Protein AF-A0ABD5SH89-F1 (afdb_monomer_lite)

pLDDT: mean 84.93, std 14.1, range [29.72, 98.44]

Secondary structure (DSSP, 8-state):
-PPPPSS--HHHHTB--HHHHHHHHHHHHHHS-EEEEEEEEEE-S-SSS-PPEEEEEEEEEEEETTTTEEEEEEEEESSS---TTTGGGSSEEEEEEEETTEEEEEEE---TTPPPEEEEEE--HHHHHHHHHHHHHHHHHHHTTEEEPPPEEETTTTEEEEEEEEE--TTEEEEEEEEEEE-TTS-EEEEEEEEEETTS-EEEEEEEEEESS-------TTHHHHHHHHHHHSS-------------SPPEE-TT-SSEEEEEEESTTS-EEESSEEEEETTPEEEEEE-S-SS-B--EETTSS-BPPPBSSEEEEEE--S-EEEEEE-GGGTTTT-EEEEEEE--

Structure (mmCIF, N/CA/C/O backbone):
data_AF-A0ABD5SH89-F1
#
_entry.id   AF-A0ABD5SH89-F1
#
loop_
_atom_site.group_PDB
_atom_site.id
_atom_site.type_symbol
_atom_site.label_atom_id
_atom_site.label_alt_id
_atom_site.label_comp_id
_atom_site.label_asym_id
_atom_site.label_entity_id
_atom_site.label_seq_id
_atom_site.pdbx_PDB_ins_code
_atom_site.Cartn_x
_atom_site.Cartn_y
_atom_site.Cartn_z
_atom_site.occupancy
_atom_site.B_iso_or_equiv
_atom_site.auth_seq_id
_atom_site.auth_comp_id
_atom_site.auth_asym_id
_atom_site.auth_atom_id
_atom_site.pdbx_PDB_model_num
ATOM 1 N N . ALA A 1 1 ? 18.188 -22.617 -19.003 1.00 78.50 1 ALA A N 1
ATOM 2 C CA . ALA A 1 1 ? 17.538 -21.567 -19.781 1.00 78.50 1 ALA A CA 1
ATOM 3 C C . ALA A 1 1 ? 16.300 -22.171 -20.404 1.00 78.50 1 ALA A C 1
ATOM 5 O O . ALA A 1 1 ? 16.442 -23.041 -21.266 1.00 78.50 1 ALA A O 1
ATOM 6 N N . ASP A 1 2 ? 15.138 -21.797 -19.891 1.00 84.94 2 ASP A N 1
ATOM 7 C CA . ASP A 1 2 ? 13.861 -22.103 -20.513 1.00 84.94 2 ASP A CA 1
ATOM 8 C C . ASP A 1 2 ? 13.711 -21.289 -21.803 1.00 84.94 2 ASP A C 1
ATOM 10 O O . ASP A 1 2 ? 14.219 -20.163 -21.887 1.00 84.94 2 ASP A O 1
ATOM 14 N N . PRO A 1 3 ? 13.126 -21.881 -22.858 1.00 86.88 3 PRO A N 1
ATOM 15 C CA . PRO A 1 3 ? 12.837 -21.131 -24.067 1.00 86.88 3 PRO A CA 1
ATOM 16 C C . PRO A 1 3 ? 11.848 -20.011 -23.745 1.00 86.88 3 PRO A C 1
ATOM 18 O O . PRO A 1 3 ? 11.036 -20.145 -22.832 1.00 86.88 3 PRO A O 1
ATOM 21 N N . GLU A 1 4 ? 11.928 -18.931 -24.512 1.00 90.62 4 GLU A N 1
ATOM 22 C CA . GLU A 1 4 ? 10.894 -17.900 -24.495 1.00 90.62 4 GLU A CA 1
ATOM 23 C C . GLU A 1 4 ? 9.527 -18.547 -24.784 1.00 90.62 4 GLU A C 1
ATOM 25 O O . GLU A 1 4 ? 9.466 -19.438 -25.646 1.00 90.62 4 GLU A O 1
ATOM 30 N N . PRO A 1 5 ? 8.464 -18.164 -24.055 1.00 92.12 5 PRO A N 1
ATOM 31 C CA . PRO A 1 5 ? 7.103 -18.596 -24.339 1.00 92.12 5 PRO A CA 1
ATOM 32 C C . PRO A 1 5 ? 6.743 -18.438 -25.822 1.00 92.12 5 PRO A C 1
ATOM 34 O O . PRO A 1 5 ? 7.019 -17.410 -26.434 1.00 92.12 5 PRO A O 1
ATOM 37 N N . ASP A 1 6 ? 6.110 -19.460 -26.410 1.00 90.56 6 ASP A N 1
ATOM 38 C CA . ASP A 1 6 ? 5.660 -19.400 -27.812 1.00 90.56 6 ASP A CA 1
ATOM 39 C C . ASP A 1 6 ? 4.588 -18.307 -28.022 1.00 90.56 6 ASP A C 1
ATOM 41 O O . ASP A 1 6 ? 4.491 -17.741 -29.112 1.00 90.56 6 ASP A O 1
ATOM 45 N N . ASP A 1 7 ? 3.809 -18.024 -26.973 1.00 92.00 7 ASP A N 1
ATOM 46 C CA . ASP A 1 7 ? 2.796 -16.974 -26.896 1.00 92.00 7 ASP A CA 1
ATOM 47 C C . ASP A 1 7 ? 3.127 -16.078 -25.677 1.00 92.00 7 ASP A C 1
ATOM 49 O O . ASP A 1 7 ? 2.787 -16.452 -24.551 1.00 92.00 7 ASP A O 1
ATOM 53 N N . PRO A 1 8 ? 3.848 -14.952 -25.857 1.00 93.00 8 PRO A N 1
ATOM 54 C CA . PRO A 1 8 ? 4.139 -14.011 -24.772 1.00 93.00 8 PRO A CA 1
ATOM 55 C C . PRO A 1 8 ? 2.853 -13.378 -24.205 1.00 93.00 8 PRO A C 1
ATOM 57 O O . PRO A 1 8 ? 1.881 -13.219 -24.952 1.00 93.00 8 PRO A O 1
ATOM 60 N N . PRO A 1 9 ? 2.829 -12.993 -22.912 1.00 94.00 9 PRO A N 1
ATOM 61 C CA . PRO A 1 9 ? 1.671 -12.330 -22.320 1.00 94.00 9 PRO A CA 1
ATOM 62 C C . PRO A 1 9 ? 1.454 -10.942 -22.938 1.00 94.00 9 PRO A C 1
ATOM 64 O O . PRO A 1 9 ? 2.387 -10.325 -23.458 1.00 94.00 9 PRO A O 1
ATOM 67 N N . GLU A 1 10 ? 0.215 -10.441 -22.875 1.00 92.62 10 GLU A N 1
ATOM 68 C CA . GLU A 1 10 ? -0.186 -9.150 -23.469 1.00 92.62 10 GLU A CA 1
ATOM 69 C C . GLU A 1 10 ? 0.712 -7.991 -23.007 1.00 92.62 10 GLU A C 1
ATOM 71 O O . GLU A 1 10 ? 1.022 -7.103 -23.793 1.00 92.62 10 GLU A O 1
ATOM 76 N N . THR A 1 11 ? 1.222 -8.084 -21.778 1.00 92.00 11 THR A N 1
ATOM 77 C CA . THR A 1 11 ? 2.131 -7.126 -21.136 1.00 92.00 11 THR A CA 1
ATOM 78 C C . THR A 1 11 ? 3.459 -6.916 -21.871 1.00 92.00 11 THR A C 1
ATOM 80 O O . THR A 1 11 ? 4.102 -5.887 -21.671 1.00 92.00 11 THR A O 1
ATOM 83 N N . VAL A 1 12 ? 3.889 -7.870 -22.710 1.00 94.50 12 VAL A N 1
ATOM 84 C CA . VAL A 1 12 ? 5.138 -7.783 -23.495 1.00 94.50 12 VAL A CA 1
ATOM 85 C C . VAL A 1 12 ? 4.989 -8.164 -24.973 1.00 94.50 12 VAL A C 1
ATOM 87 O O . VAL A 1 12 ? 5.929 -7.973 -25.749 1.00 94.50 12 VAL A O 1
ATOM 90 N N . ALA A 1 13 ? 3.840 -8.708 -25.388 1.00 91.31 13 ALA A N 1
ATOM 91 C CA . ALA A 1 13 ? 3.647 -9.292 -26.719 1.00 91.31 13 ALA A CA 1
ATOM 92 C C . ALA A 1 13 ? 3.830 -8.292 -27.876 1.00 91.31 13 ALA A C 1
ATOM 94 O O . ALA A 1 13 ? 4.344 -8.666 -28.932 1.00 91.31 13 ALA A O 1
ATOM 95 N N . ASP A 1 14 ? 3.439 -7.032 -27.677 1.00 90.31 14 ASP A N 1
ATOM 96 C CA . ASP A 1 14 ? 3.526 -5.952 -28.671 1.00 90.31 14 ASP A CA 1
ATOM 97 C C . ASP A 1 14 ? 4.422 -4.789 -28.183 1.00 90.31 14 ASP A C 1
ATOM 99 O O . ASP A 1 14 ? 4.252 -3.634 -28.582 1.00 90.31 14 ASP A O 1
ATOM 103 N N . GLY A 1 15 ? 5.408 -5.106 -27.337 1.00 90.25 15 GLY A N 1
ATOM 104 C CA . GLY A 1 15 ? 6.174 -4.139 -26.547 1.00 90.25 15 GLY A CA 1
ATOM 105 C C . GLY A 1 15 ? 5.711 -4.129 -25.091 1.00 90.25 15 GLY A C 1
ATOM 106 O O . GLY A 1 15 ? 4.734 -4.789 -24.754 1.00 90.25 15 GLY A O 1
ATOM 107 N N . PHE A 1 16 ? 6.439 -3.423 -24.224 1.00 92.06 16 PHE A N 1
ATOM 108 C CA . PHE A 1 16 ? 6.061 -3.329 -22.815 1.00 92.06 16 PHE A CA 1
ATOM 109 C C . PHE A 1 16 ? 4.837 -2.425 -22.630 1.00 92.06 16 PHE A C 1
ATOM 111 O O . PHE A 1 16 ? 4.866 -1.260 -23.033 1.00 92.06 16 PHE A O 1
ATOM 118 N N . ASP A 1 17 ? 3.801 -2.967 -21.996 1.00 91.81 17 ASP A N 1
ATOM 119 C CA . ASP A 1 17 ? 2.597 -2.253 -21.575 1.00 91.81 17 ASP A CA 1
ATOM 120 C C . ASP A 1 17 ? 2.531 -2.235 -20.038 1.00 91.81 17 ASP A C 1
ATOM 122 O O . ASP A 1 17 ? 2.272 -3.257 -19.396 1.00 91.81 17 ASP A O 1
ATOM 126 N N . LEU A 1 18 ? 2.819 -1.067 -19.455 1.00 87.56 18 LEU A N 1
ATOM 127 C CA . LEU A 1 18 ? 2.870 -0.873 -18.005 1.00 87.56 18 LEU A CA 1
ATOM 128 C C . LEU A 1 18 ? 1.488 -1.016 -17.355 1.00 87.56 18 LEU A C 1
ATOM 130 O O . LEU A 1 18 ? 1.388 -1.628 -16.293 1.00 87.56 18 LEU A O 1
ATOM 134 N N . ASP A 1 19 ? 0.433 -0.510 -17.997 1.00 87.75 19 ASP A N 1
ATOM 135 C CA . ASP A 1 19 ? -0.934 -0.567 -17.470 1.00 87.75 19 ASP A CA 1
ATOM 136 C C . ASP A 1 19 ? -1.427 -2.014 -17.423 1.00 87.75 19 ASP A C 1
ATOM 138 O O . ASP A 1 19 ? -1.992 -2.466 -16.423 1.00 87.75 19 ASP A O 1
ATOM 142 N N . ALA A 1 20 ? -1.170 -2.773 -18.493 1.00 91.88 20 ALA A N 1
ATOM 143 C CA . ALA A 1 20 ? -1.493 -4.193 -18.540 1.00 91.88 20 ALA A CA 1
ATOM 144 C C . ALA A 1 20 ? -0.699 -4.986 -17.489 1.00 91.88 20 ALA A C 1
ATOM 146 O O . ALA A 1 20 ? -1.250 -5.887 -16.851 1.00 91.88 20 ALA A O 1
ATOM 147 N N . ALA A 1 21 ? 0.580 -4.652 -17.287 1.00 91.31 21 ALA A N 1
ATOM 148 C CA . ALA A 1 21 ? 1.427 -5.296 -16.286 1.00 91.31 21 ALA A CA 1
ATOM 149 C C . ALA A 1 21 ? 0.947 -5.007 -14.854 1.00 91.31 21 ALA A C 1
ATOM 151 O O . ALA A 1 21 ? 0.865 -5.929 -14.038 1.00 91.31 21 ALA A O 1
ATOM 152 N N . LEU A 1 22 ? 0.557 -3.763 -14.561 1.00 87.38 22 LEU A N 1
ATOM 153 C CA . LEU A 1 22 ? -0.042 -3.384 -13.282 1.00 87.38 22 LEU A CA 1
ATOM 154 C C . LEU A 1 22 ? -1.347 -4.147 -13.042 1.00 87.38 22 LEU A C 1
ATOM 156 O O . LEU A 1 22 ? -1.487 -4.805 -12.015 1.00 87.38 22 LEU A O 1
ATOM 160 N N . ALA A 1 23 ? -2.271 -4.118 -14.005 1.00 90.38 23 ALA A N 1
ATOM 161 C CA . ALA A 1 23 ? -3.556 -4.800 -13.886 1.00 90.38 23 ALA A CA 1
ATOM 162 C C . ALA A 1 23 ? -3.391 -6.312 -13.661 1.00 90.38 23 ALA A C 1
ATOM 164 O O . ALA A 1 23 ? -4.059 -6.884 -12.803 1.00 90.38 23 ALA A O 1
ATOM 165 N N . THR A 1 24 ? -2.464 -6.944 -14.387 1.00 94.44 24 THR A N 1
ATOM 166 C CA . THR A 1 24 ? -2.146 -8.374 -14.228 1.00 94.44 24 THR A CA 1
ATOM 167 C C . THR A 1 24 ? -1.569 -8.668 -12.841 1.00 94.44 24 THR A C 1
ATOM 169 O O . THR A 1 24 ? -1.898 -9.679 -12.230 1.00 94.44 24 THR A O 1
ATOM 172 N N . THR A 1 25 ? -0.745 -7.767 -12.305 1.00 92.38 25 THR A N 1
ATOM 173 C CA . THR A 1 25 ? -0.144 -7.924 -10.972 1.00 92.38 25 THR A CA 1
ATOM 174 C C . THR A 1 25 ? -1.171 -7.755 -9.854 1.00 92.38 25 THR A C 1
ATOM 176 O O . THR A 1 25 ? -1.152 -8.514 -8.887 1.00 92.38 25 THR A O 1
ATOM 179 N N . LEU A 1 26 ? -2.091 -6.796 -9.989 1.00 90.00 26 LEU A N 1
ATOM 180 C CA . LEU A 1 26 ? -3.186 -6.606 -9.036 1.00 90.00 26 LEU A CA 1
ATOM 181 C C . LEU A 1 26 ? -4.132 -7.821 -9.025 1.00 90.00 26 LEU A C 1
ATOM 183 O O . LEU A 1 26 ? -4.454 -8.316 -7.949 1.00 90.00 26 LEU A O 1
ATOM 187 N N . ASP A 1 27 ? -4.486 -8.371 -10.193 1.00 93.19 27 ASP A N 1
ATOM 188 C CA . ASP A 1 27 ? -5.279 -9.612 -10.295 1.00 93.19 27 ASP A CA 1
ATOM 189 C C . ASP A 1 27 ? -4.557 -10.809 -9.646 1.00 93.19 27 ASP A C 1
ATOM 191 O O . ASP A 1 27 ? -5.175 -11.614 -8.943 1.00 93.19 27 ASP A O 1
ATOM 195 N N . ALA A 1 28 ? -3.231 -10.903 -9.795 1.00 94.31 28 ALA A N 1
ATOM 196 C CA . ALA A 1 28 ? -2.439 -11.954 -9.159 1.00 94.31 28 ALA A CA 1
ATOM 197 C C . ALA A 1 28 ? -2.448 -11.862 -7.621 1.00 94.31 28 ALA A C 1
ATOM 199 O O . ALA A 1 28 ? -2.503 -12.894 -6.954 1.00 94.31 28 ALA A O 1
ATOM 200 N N . LEU A 1 29 ? -2.456 -10.658 -7.032 1.00 92.00 29 LEU A N 1
ATOM 201 C CA . LEU A 1 29 ? -2.587 -10.493 -5.573 1.00 92.00 29 LEU A CA 1
ATOM 202 C C . LEU A 1 29 ? -3.940 -10.994 -5.042 1.00 92.00 29 LEU A C 1
ATOM 204 O O . LEU A 1 29 ? -4.022 -11.507 -3.921 1.00 92.00 29 LEU A O 1
ATOM 208 N N . GLU A 1 30 ? -5.002 -10.849 -5.834 1.00 91.81 30 GLU A N 1
ATOM 209 C CA . GLU A 1 30 ? -6.354 -11.286 -5.475 1.00 91.81 30 GLU A CA 1
ATOM 210 C C . GLU A 1 30 ? -6.553 -12.797 -5.652 1.00 91.81 30 GLU A C 1
ATOM 212 O O . GLU A 1 30 ? -7.344 -13.419 -4.935 1.00 91.81 30 GLU A O 1
ATOM 217 N N . THR A 1 31 ? -5.857 -13.402 -6.616 1.00 94.44 31 THR A N 1
ATOM 218 C CA . THR A 1 31 ? -6.168 -14.757 -7.094 1.00 94.44 31 THR A CA 1
ATOM 219 C C . THR A 1 31 ? -5.108 -15.801 -6.766 1.00 94.44 31 THR A C 1
ATOM 221 O O . THR A 1 31 ? -5.435 -16.993 -6.706 1.00 94.44 31 THR A O 1
ATOM 224 N N . GLU A 1 32 ? -3.871 -15.390 -6.486 1.00 95.69 32 GLU A N 1
ATOM 225 C CA . GLU A 1 32 ? -2.747 -16.291 -6.259 1.00 95.69 32 GLU A CA 1
ATOM 226 C C . GLU A 1 32 ? -2.109 -16.109 -4.877 1.00 95.69 32 GLU A C 1
ATOM 228 O O . GLU A 1 32 ? -2.064 -15.005 -4.338 1.00 95.69 32 GLU A O 1
ATOM 233 N N . PRO A 1 33 ? -1.576 -17.184 -4.269 1.00 97.06 33 PRO A N 1
ATOM 234 C CA . PRO A 1 33 ? -0.721 -17.044 -3.101 1.00 97.06 33 PRO A CA 1
ATOM 235 C C . PRO A 1 33 ? 0.534 -16.236 -3.446 1.00 97.06 33 PRO A C 1
ATOM 237 O O . PRO A 1 33 ? 1.159 -16.486 -4.481 1.00 97.06 33 PRO A O 1
ATOM 240 N N . PHE A 1 34 ? 0.935 -15.309 -2.573 1.00 96.31 34 PHE A N 1
ATOM 241 C CA . PHE A 1 34 ? 2.059 -14.423 -2.864 1.00 96.31 34 PHE A CA 1
ATOM 242 C C . PHE A 1 34 ? 2.950 -14.107 -1.663 1.00 96.31 34 PHE A C 1
ATOM 244 O O . PHE A 1 34 ? 2.532 -14.137 -0.502 1.00 96.31 34 PHE A O 1
ATOM 251 N N . THR A 1 35 ? 4.194 -13.735 -1.965 1.00 95.56 35 THR A N 1
ATOM 252 C CA . THR A 1 35 ? 5.033 -12.924 -1.077 1.00 95.56 35 THR A CA 1
ATOM 253 C C . THR A 1 35 ? 5.468 -11.679 -1.826 1.00 95.56 35 THR A C 1
ATOM 255 O O . THR A 1 35 ? 5.741 -11.742 -3.019 1.00 95.56 35 THR A O 1
ATOM 258 N N . TYR A 1 36 ? 5.513 -10.546 -1.138 1.00 92.88 36 TYR A N 1
ATOM 259 C CA . TYR A 1 36 ? 5.854 -9.267 -1.738 1.00 92.88 36 TYR A CA 1
ATOM 260 C C . TYR A 1 36 ? 6.660 -8.433 -0.747 1.00 92.88 36 TYR A C 1
ATOM 262 O O . TYR A 1 36 ? 6.380 -8.414 0.455 1.00 92.88 36 TYR A O 1
ATOM 270 N N . SER A 1 37 ? 7.683 -7.745 -1.226 1.00 91.56 37 SER A N 1
ATOM 271 C CA . SER A 1 37 ? 8.409 -6.759 -0.439 1.00 91.56 37 SER A CA 1
ATOM 272 C C . SER A 1 37 ? 8.796 -5.575 -1.292 1.00 91.56 37 SER A C 1
ATOM 274 O O . SER A 1 37 ? 9.093 -5.718 -2.470 1.00 91.56 37 SER A O 1
ATOM 276 N N . GLY A 1 38 ? 8.832 -4.405 -0.672 1.00 88.56 38 GLY A N 1
ATOM 277 C CA . GLY A 1 38 ? 9.233 -3.186 -1.347 1.00 88.56 38 GLY A CA 1
ATOM 278 C C . GLY A 1 38 ? 9.907 -2.221 -0.397 1.00 88.56 38 GLY A C 1
ATOM 279 O O . GLY A 1 38 ? 9.690 -2.271 0.815 1.00 88.56 38 GLY A O 1
ATOM 280 N N . PHE A 1 39 ? 10.741 -1.348 -0.941 1.00 87.38 39 PHE A N 1
ATOM 281 C CA . PHE A 1 39 ? 11.218 -0.171 -0.238 1.00 87.38 39 PHE A CA 1
ATOM 282 C C . PHE A 1 39 ? 11.370 1.007 -1.189 1.00 87.38 39 PHE A C 1
ATOM 284 O O . PHE A 1 39 ? 11.671 0.833 -2.371 1.00 87.38 39 PHE A O 1
ATOM 291 N N . TYR A 1 40 ? 11.279 2.202 -0.619 1.00 85.06 40 TYR A N 1
ATOM 292 C CA . TYR A 1 40 ? 11.794 3.418 -1.225 1.00 85.06 40 TYR A CA 1
ATOM 293 C C . TYR A 1 40 ? 12.689 4.159 -0.229 1.00 85.06 40 TYR A C 1
ATOM 295 O O . TYR A 1 40 ? 12.527 4.045 0.987 1.00 85.06 40 TYR A O 1
ATOM 303 N N . ALA A 1 41 ? 13.665 4.898 -0.742 1.00 83.44 41 ALA A N 1
ATOM 304 C CA . ALA A 1 41 ? 14.501 5.790 0.042 1.00 83.44 41 ALA A CA 1
ATOM 305 C C . ALA A 1 41 ? 14.863 7.023 -0.787 1.00 83.44 41 ALA A C 1
ATOM 307 O O . ALA A 1 41 ? 15.467 6.894 -1.855 1.00 83.44 41 ALA A O 1
ATOM 308 N N . ALA A 1 42 ? 14.513 8.191 -0.263 1.00 82.75 42 ALA A N 1
ATOM 309 C CA . ALA A 1 42 ? 14.958 9.493 -0.722 1.00 82.75 42 ALA A CA 1
ATOM 310 C C . ALA A 1 42 ? 16.138 9.955 0.140 1.00 82.75 42 ALA A C 1
ATOM 312 O O . ALA A 1 42 ? 16.134 9.862 1.375 1.00 82.75 42 ALA A O 1
ATOM 313 N N . HIS A 1 43 ? 17.177 10.413 -0.535 1.00 79.44 43 HIS A N 1
ATOM 314 C CA . HIS A 1 43 ? 18.426 10.824 0.068 1.00 79.44 43 HIS A CA 1
ATOM 315 C C . HIS A 1 43 ? 18.782 12.231 -0.400 1.00 79.44 43 HIS A C 1
ATOM 317 O O . HIS A 1 43 ? 18.897 12.427 -1.607 1.00 79.44 43 HIS A O 1
ATOM 323 N N . ALA A 1 44 ? 19.054 13.138 0.539 1.00 74.62 44 ALA A N 1
ATOM 324 C CA . ALA A 1 44 ? 19.474 14.501 0.219 1.00 74.62 44 ALA A CA 1
ATOM 325 C C . ALA A 1 44 ? 20.757 14.532 -0.643 1.00 74.62 44 ALA A C 1
ATOM 327 O O . ALA A 1 44 ? 21.625 13.671 -0.464 1.00 74.62 44 ALA A O 1
ATOM 328 N N . ASP A 1 45 ? 20.942 15.542 -1.502 1.00 67.31 45 ASP A N 1
ATOM 329 C CA . ASP A 1 45 ? 22.186 15.754 -2.273 1.00 67.31 45 ASP A CA 1
ATOM 330 C C . ASP A 1 45 ? 23.452 15.735 -1.374 1.00 67.31 45 ASP A C 1
ATOM 332 O O . ASP A 1 45 ? 23.590 16.491 -0.400 1.00 67.31 45 ASP A O 1
ATOM 336 N N . GLY A 1 46 ? 24.421 14.866 -1.705 1.00 53.84 46 GLY A N 1
ATOM 337 C CA . GLY A 1 46 ? 25.715 14.820 -1.019 1.00 53.84 46 GLY A CA 1
ATOM 338 C C . GLY A 1 46 ? 26.703 13.755 -1.517 1.00 53.84 46 GLY A C 1
ATOM 339 O O . GLY A 1 46 ? 26.455 12.555 -1.517 1.00 53.84 46 GLY A O 1
ATOM 340 N N . ASP A 1 47 ? 27.916 14.174 -1.873 1.00 44.09 47 ASP A N 1
ATOM 341 C CA . ASP A 1 47 ? 29.020 13.308 -2.318 1.00 44.09 47 ASP A CA 1
ATOM 342 C C . ASP A 1 47 ? 29.656 12.527 -1.143 1.00 44.09 47 ASP A C 1
ATOM 344 O O . ASP A 1 47 ? 30.793 12.799 -0.777 1.00 44.09 47 ASP A O 1
ATOM 348 N N . THR A 1 48 ? 28.936 11.605 -0.486 1.00 44.75 48 THR A N 1
ATOM 349 C CA . THR A 1 48 ? 29.513 10.497 0.311 1.00 44.75 48 THR A CA 1
ATOM 350 C C . THR A 1 48 ? 28.469 9.417 0.619 1.00 44.75 48 THR A C 1
ATOM 352 O O . THR A 1 48 ? 27.278 9.676 0.686 1.00 44.75 48 THR A O 1
ATOM 355 N N . THR A 1 49 ? 28.937 8.197 0.881 1.00 48.91 49 THR A N 1
ATOM 356 C CA . THR A 1 49 ? 28.203 6.979 1.287 1.00 48.91 49 THR A CA 1
ATOM 357 C C . THR A 1 49 ? 27.362 7.067 2.581 1.00 48.91 49 THR A C 1
ATOM 359 O O . THR A 1 49 ? 26.962 6.026 3.091 1.00 48.91 49 THR A O 1
ATOM 362 N N . ASP A 1 50 ? 27.103 8.271 3.094 1.00 51.38 50 ASP A N 1
ATOM 363 C CA . ASP A 1 50 ? 26.340 8.595 4.308 1.00 51.38 50 ASP A CA 1
ATOM 364 C C . ASP A 1 50 ? 25.313 9.700 3.982 1.00 51.38 50 ASP A C 1
ATOM 366 O O . ASP A 1 50 ? 25.307 10.766 4.600 1.00 51.38 50 ASP A O 1
ATOM 370 N N . LEU A 1 51 ? 24.488 9.497 2.950 1.00 55.06 51 LEU A N 1
ATOM 371 C CA . LEU A 1 51 ? 23.389 10.420 2.679 1.00 55.06 51 LEU A CA 1
ATOM 372 C C . LEU A 1 51 ? 22.403 10.363 3.846 1.00 55.06 51 LEU A C 1
ATOM 374 O O . LEU A 1 51 ? 21.902 9.283 4.174 1.00 55.06 51 LEU A O 1
ATOM 378 N N . ALA A 1 52 ? 22.143 11.515 4.467 1.00 63.06 52 ALA A N 1
ATOM 379 C CA . ALA A 1 52 ? 21.030 11.652 5.393 1.00 63.06 52 ALA A CA 1
ATOM 380 C C . ALA A 1 52 ? 19.762 11.231 4.642 1.00 63.06 52 ALA A C 1
ATOM 382 O O . ALA A 1 52 ? 19.493 11.721 3.546 1.00 63.06 52 ALA A O 1
ATOM 383 N N . VAL A 1 53 ? 19.059 10.241 5.182 1.00 70.31 53 VAL A N 1
ATOM 384 C CA . VAL A 1 53 ? 17.747 9.864 4.665 1.00 70.31 53 VAL A CA 1
ATOM 385 C C . VAL A 1 53 ? 16.809 10.996 5.013 1.00 70.31 53 VAL A C 1
ATOM 387 O O . VAL A 1 53 ? 16.812 11.443 6.153 1.00 70.31 53 VAL A O 1
ATOM 390 N N . GLU A 1 54 ? 16.062 11.466 4.027 1.00 77.31 54 GLU A N 1
ATOM 391 C CA . GLU A 1 54 ? 15.000 12.442 4.263 1.00 77.31 54 GLU A CA 1
ATOM 392 C C . GLU A 1 54 ? 13.667 11.741 4.427 1.00 77.31 54 GLU A C 1
ATOM 394 O O . GLU A 1 54 ? 12.864 12.114 5.275 1.00 77.31 54 GLU A O 1
ATOM 399 N N . ASN A 1 55 ? 13.460 10.686 3.642 1.00 82.06 55 ASN A N 1
ATOM 400 C CA . ASN A 1 55 ? 12.330 9.802 3.806 1.00 82.06 55 ASN A CA 1
ATOM 401 C C . ASN A 1 55 ? 12.678 8.406 3.294 1.00 82.06 55 ASN A C 1
ATOM 403 O O . ASN A 1 55 ? 13.341 8.241 2.267 1.00 82.06 55 ASN A O 1
ATOM 407 N N . SER A 1 56 ? 12.245 7.380 4.007 1.00 86.06 56 SER A N 1
ATOM 408 C CA . SER A 1 56 ? 12.260 6.021 3.504 1.00 86.06 56 SER A CA 1
ATOM 409 C C . SER A 1 56 ? 11.130 5.217 4.105 1.00 86.06 56 SER A C 1
ATOM 411 O O . SER A 1 56 ? 10.842 5.327 5.296 1.00 86.06 56 SER A O 1
ATOM 413 N N . ALA A 1 57 ? 10.565 4.329 3.298 1.00 88.12 57 ALA A N 1
ATOM 414 C CA . ALA A 1 57 ? 9.636 3.332 3.781 1.00 88.12 57 ALA A CA 1
ATOM 415 C C . ALA A 1 57 ? 9.968 1.956 3.227 1.00 88.12 57 ALA A C 1
ATOM 417 O O . ALA A 1 57 ? 10.591 1.811 2.173 1.00 88.12 57 ALA A O 1
ATOM 418 N N . ALA A 1 58 ? 9.528 0.930 3.944 1.00 90.25 58 ALA A N 1
ATOM 419 C CA . ALA A 1 58 ? 9.547 -0.431 3.454 1.00 90.25 58 ALA A CA 1
ATOM 420 C C . ALA A 1 58 ? 8.293 -1.188 3.867 1.00 90.25 58 ALA A C 1
ATOM 422 O O . ALA A 1 58 ? 7.739 -0.984 4.950 1.00 90.25 58 ALA A O 1
ATOM 423 N N . LEU A 1 59 ? 7.909 -2.131 3.020 1.00 91.75 59 LEU A N 1
ATOM 424 C CA . LEU A 1 59 ? 6.777 -3.009 3.234 1.00 91.75 59 LEU A CA 1
ATOM 425 C C . LEU A 1 59 ? 7.165 -4.472 3.042 1.00 91.75 59 LEU A C 1
ATOM 427 O O . LEU A 1 59 ? 8.097 -4.816 2.310 1.00 91.75 59 LEU A O 1
ATOM 431 N N . THR A 1 60 ? 6.398 -5.341 3.687 1.00 93.38 60 THR A N 1
ATOM 432 C CA . THR A 1 60 ? 6.364 -6.778 3.411 1.00 93.38 60 THR A CA 1
ATOM 433 C C . THR A 1 60 ? 4.921 -7.243 3.434 1.00 93.38 60 THR A C 1
ATOM 435 O O . THR A 1 60 ? 4.217 -6.939 4.400 1.00 93.38 60 THR A O 1
ATOM 438 N N . ALA A 1 61 ? 4.524 -8.046 2.461 1.00 94.81 61 ALA A N 1
ATOM 439 C CA . ALA A 1 61 ? 3.231 -8.691 2.423 1.00 94.81 61 ALA A CA 1
ATOM 440 C C . ALA A 1 61 ? 3.358 -10.188 2.104 1.00 94.81 61 ALA A C 1
ATOM 442 O O . ALA A 1 61 ? 4.286 -10.633 1.428 1.00 94.81 61 ALA A O 1
ATOM 443 N N . ILE A 1 62 ? 2.431 -10.970 2.638 1.00 96.31 62 ILE A N 1
ATOM 444 C CA . ILE A 1 62 ? 2.224 -12.383 2.326 1.00 96.31 62 ILE A CA 1
ATOM 445 C C . ILE A 1 62 ? 0.721 -12.629 2.369 1.00 96.31 62 ILE A C 1
ATOM 447 O O . ILE A 1 62 ? 0.070 -12.211 3.328 1.00 96.31 62 ILE A O 1
ATOM 451 N N . GLY A 1 63 ? 0.178 -13.289 1.356 1.00 95.81 63 GLY A N 1
ATOM 452 C CA . GLY A 1 63 ? -1.258 -13.521 1.241 1.00 95.81 63 GLY A CA 1
ATOM 453 C C . GLY A 1 63 ? -1.561 -14.898 0.679 1.00 95.81 63 GLY A C 1
ATOM 454 O O . GLY A 1 63 ? -0.846 -15.382 -0.199 1.00 95.81 63 GLY A O 1
ATOM 455 N N . ASP A 1 64 ? -2.598 -15.535 1.215 1.00 95.62 64 ASP A N 1
ATOM 456 C CA . ASP A 1 64 ? -3.189 -16.744 0.656 1.00 95.62 64 ASP A CA 1
ATOM 457 C C . ASP A 1 64 ? -4.694 -16.517 0.418 1.00 95.62 64 ASP A C 1
ATOM 459 O O . ASP A 1 64 ? -5.490 -16.559 1.367 1.00 95.62 64 ASP A O 1
ATOM 463 N N . PRO A 1 65 ? -5.119 -16.308 -0.841 1.00 92.56 65 PRO A N 1
ATOM 464 C CA . PRO A 1 65 ? -6.525 -16.083 -1.162 1.00 92.56 65 PRO A CA 1
ATOM 465 C C . PRO A 1 65 ? -7.399 -17.327 -0.937 1.00 92.56 65 PRO A C 1
ATOM 467 O O . PRO A 1 65 ? -8.618 -17.206 -0.790 1.00 92.56 65 PRO A O 1
ATOM 470 N N . THR A 1 66 ? -6.807 -18.528 -0.875 1.00 91.94 66 THR A N 1
ATOM 471 C CA . THR A 1 66 ? -7.543 -19.779 -0.626 1.00 91.94 66 THR A CA 1
ATOM 472 C C . THR A 1 66 ? -8.017 -19.854 0.818 1.00 91.94 66 THR A C 1
ATOM 474 O O . THR A 1 66 ? -9.172 -20.210 1.069 1.00 91.94 66 THR A O 1
ATOM 477 N N . ASP A 1 67 ? -7.132 -19.506 1.751 1.00 92.38 67 ASP A N 1
ATOM 478 C CA . ASP A 1 67 ? -7.427 -19.489 3.184 1.00 92.38 67 ASP A CA 1
ATOM 479 C C . ASP A 1 67 ? -8.009 -18.135 3.641 1.00 92.38 67 ASP A C 1
ATOM 481 O O . ASP A 1 67 ? -8.544 -18.037 4.745 1.00 92.38 67 ASP A O 1
ATOM 485 N N . ARG A 1 68 ? -8.007 -17.118 2.759 1.00 93.00 68 ARG A N 1
ATOM 486 C CA . ARG A 1 68 ? -8.407 -15.725 3.045 1.00 93.00 68 ARG A CA 1
ATOM 487 C C . ARG A 1 68 ? -7.621 -15.147 4.219 1.00 93.00 68 ARG A C 1
ATOM 489 O O . ARG A 1 68 ? -8.171 -14.443 5.067 1.00 93.00 68 ARG A O 1
ATOM 496 N N . GLU A 1 69 ? -6.332 -15.462 4.254 1.00 95.25 69 GLU A N 1
ATOM 497 C CA . GLU A 1 69 ? -5.408 -15.010 5.285 1.00 95.25 69 GLU A CA 1
ATOM 498 C C . GLU A 1 69 ? -4.313 -14.153 4.674 1.00 95.25 69 GLU A C 1
ATOM 500 O O . GLU A 1 69 ? -3.788 -14.454 3.603 1.00 95.25 69 GLU A O 1
ATOM 505 N N . GLY A 1 70 ? -3.927 -13.100 5.384 1.00 95.88 70 GLY A N 1
ATOM 506 C CA . GLY A 1 70 ? -2.938 -12.153 4.900 1.00 95.88 70 GLY A CA 1
ATOM 507 C C . GLY A 1 70 ? -2.138 -11.533 6.027 1.00 95.88 70 GLY A C 1
ATOM 508 O O . GLY A 1 70 ? -2.615 -11.358 7.147 1.00 95.88 70 GLY A O 1
ATOM 509 N N . ARG A 1 71 ? -0.886 -11.191 5.747 1.00 95.56 71 ARG A N 1
ATOM 510 C CA . ARG A 1 71 ? -0.092 -10.315 6.602 1.00 95.56 71 ARG A CA 1
ATOM 511 C C . ARG A 1 71 ? 0.527 -9.226 5.773 1.00 95.56 71 ARG A C 1
ATOM 513 O O . ARG A 1 71 ? 1.238 -9.503 4.816 1.00 95.56 71 ARG A O 1
ATOM 520 N N . PHE A 1 72 ? 0.328 -8.008 6.232 1.00 93.62 72 PHE A N 1
ATOM 521 C CA . PHE A 1 72 ? 0.945 -6.820 5.686 1.00 93.62 72 PHE A CA 1
ATOM 522 C C . PHE A 1 72 ? 1.724 -6.149 6.803 1.00 93.62 72 PHE A C 1
ATOM 524 O O . PHE A 1 72 ? 1.385 -6.236 7.986 1.00 93.62 72 PHE A O 1
ATOM 531 N N . GLY A 1 73 ? 2.813 -5.495 6.451 1.00 92.94 73 GLY A N 1
ATOM 532 C CA . GLY A 1 73 ? 3.367 -4.533 7.364 1.00 92.94 73 GLY A CA 1
ATOM 533 C C . GLY A 1 73 ? 4.246 -3.537 6.662 1.00 92.94 73 GLY A C 1
ATOM 534 O O . GLY A 1 73 ? 4.990 -3.878 5.746 1.00 92.94 73 GLY A O 1
ATOM 535 N N . PHE A 1 74 ? 4.164 -2.328 7.176 1.00 91.19 74 PHE A N 1
ATOM 536 C CA . PHE A 1 74 ? 4.731 -1.113 6.645 1.00 91.19 74 PHE A CA 1
ATOM 537 C C . PHE A 1 74 ? 5.583 -0.460 7.732 1.00 91.19 74 PHE A C 1
ATOM 539 O O . PHE A 1 74 ? 5.330 -0.633 8.930 1.00 91.19 74 PHE A O 1
ATOM 546 N N . GLY A 1 75 ? 6.631 0.241 7.332 1.00 89.69 75 GLY A N 1
ATOM 547 C CA . GLY A 1 75 ? 7.441 1.036 8.238 1.00 89.69 75 GLY A CA 1
ATOM 548 C C . GLY A 1 75 ? 8.052 2.211 7.506 1.00 89.69 75 GLY A C 1
ATOM 549 O O . GLY A 1 75 ? 8.549 2.028 6.399 1.00 89.69 75 GLY A O 1
ATOM 550 N N . GLU A 1 76 ? 8.039 3.376 8.141 1.00 88.56 76 GLU A N 1
ATOM 551 C CA . GLU A 1 76 ? 8.541 4.635 7.594 1.00 88.56 76 GLU A CA 1
ATOM 552 C C . GLU A 1 76 ? 9.490 5.325 8.582 1.00 88.56 76 GLU A C 1
ATOM 554 O O . GLU A 1 76 ? 9.326 5.243 9.806 1.00 88.56 76 GLU A O 1
ATOM 5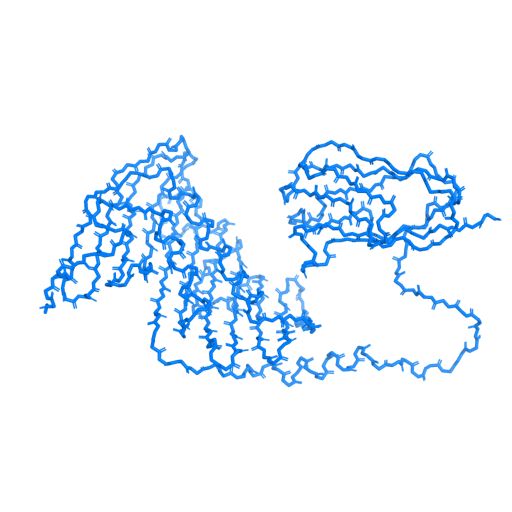59 N N . SER A 1 77 ? 10.521 5.975 8.050 1.00 83.81 77 SER A N 1
ATOM 560 C CA . SER A 1 77 ? 11.453 6.785 8.823 1.00 83.81 77 SER A CA 1
ATOM 561 C C . SER A 1 77 ? 12.075 7.893 7.978 1.00 83.81 77 SER A C 1
ATOM 563 O O . SER A 1 77 ? 12.553 7.655 6.867 1.00 83.81 77 SER A O 1
ATOM 565 N N . ASP A 1 78 ? 12.149 9.073 8.579 1.00 84.06 78 ASP A N 1
ATOM 566 C CA . ASP A 1 78 ? 12.892 10.258 8.147 1.00 84.06 78 ASP A CA 1
ATOM 567 C C . ASP A 1 78 ? 14.295 10.344 8.788 1.00 84.06 78 ASP A C 1
ATOM 569 O O . ASP A 1 78 ? 15.034 11.300 8.573 1.00 84.06 78 ASP A O 1
ATOM 573 N N . GLU A 1 79 ? 14.692 9.345 9.585 1.00 79.56 79 GLU A N 1
ATOM 574 C CA . GLU A 1 79 ? 15.959 9.348 10.335 1.00 79.56 79 GLU A CA 1
ATOM 575 C C . GLU A 1 79 ? 16.952 8.278 9.858 1.00 79.56 79 GLU A C 1
ATOM 577 O O . GLU A 1 79 ? 18.168 8.410 10.035 1.00 79.56 79 GLU A O 1
ATOM 582 N N . GLN A 1 80 ? 16.454 7.188 9.272 1.00 83.31 80 GLN A N 1
ATOM 583 C CA . GLN A 1 80 ? 17.259 6.047 8.843 1.00 83.31 80 GLN A CA 1
ATOM 584 C C . GLN A 1 80 ? 16.671 5.390 7.606 1.00 83.31 80 GLN A C 1
ATOM 586 O O . GLN A 1 80 ? 15.472 5.458 7.378 1.00 83.31 80 GLN A O 1
ATOM 591 N N . THR A 1 81 ? 17.497 4.667 6.846 1.00 83.56 81 THR A N 1
ATOM 592 C CA . THR A 1 81 ? 16.979 3.906 5.709 1.00 83.56 81 THR A CA 1
ATOM 593 C C . THR A 1 81 ? 16.251 2.667 6.203 1.00 83.56 81 THR A C 1
ATOM 595 O O . THR A 1 81 ? 16.875 1.750 6.747 1.00 83.56 81 THR A O 1
ATOM 598 N N . VAL A 1 82 ? 14.950 2.606 5.954 1.00 83.31 82 VAL A N 1
ATOM 599 C CA . VAL A 1 82 ? 14.140 1.425 6.225 1.00 83.31 82 VAL A CA 1
ATOM 600 C C . VAL A 1 82 ? 14.331 0.391 5.107 1.00 83.31 82 VAL A C 1
ATOM 602 O O . VAL A 1 82 ? 14.374 0.717 3.920 1.00 83.31 82 VAL A O 1
ATOM 605 N N . ARG A 1 83 ? 14.492 -0.881 5.484 1.00 86.69 83 ARG A N 1
ATOM 606 C CA . ARG A 1 83 ? 14.536 -2.029 4.565 1.00 86.69 83 ARG A CA 1
ATOM 607 C C . ARG A 1 83 ? 13.440 -3.024 4.930 1.00 86.69 83 ARG A C 1
ATOM 609 O O . ARG A 1 83 ? 13.015 -3.031 6.085 1.00 86.69 83 ARG A O 1
ATOM 616 N N . PRO A 1 84 ? 13.010 -3.906 4.012 1.00 85.94 84 PRO A N 1
ATOM 617 C CA . PRO A 1 84 ? 11.965 -4.884 4.315 1.00 85.94 84 PRO A CA 1
ATOM 618 C C . PRO A 1 84 ? 12.281 -5.759 5.540 1.00 85.94 84 PRO A C 1
ATOM 620 O O . PRO A 1 84 ? 11.399 -6.036 6.349 1.00 85.94 84 PRO A O 1
ATOM 623 N N . ASP A 1 85 ? 13.548 -6.141 5.733 1.00 85.50 85 ASP A N 1
ATOM 624 C CA . ASP A 1 85 ? 14.004 -6.951 6.869 1.00 85.50 85 ASP A CA 1
ATOM 625 C C . ASP A 1 85 ? 14.148 -6.163 8.184 1.00 85.50 85 ASP A C 1
ATOM 627 O O . ASP A 1 85 ? 14.019 -6.750 9.261 1.00 85.50 85 ASP A O 1
ATOM 631 N N . THR A 1 86 ? 14.354 -4.844 8.111 1.00 83.94 86 THR A N 1
ATOM 632 C CA . THR A 1 86 ? 14.507 -3.949 9.273 1.00 83.94 86 THR A CA 1
ATOM 633 C C . THR A 1 86 ? 13.302 -3.039 9.509 1.00 83.94 86 THR A C 1
ATOM 635 O O . THR A 1 86 ? 13.335 -2.204 10.407 1.00 83.94 86 THR A O 1
ATOM 638 N N . ARG A 1 87 ? 12.196 -3.204 8.771 1.00 88.88 87 ARG A N 1
ATOM 639 C CA . ARG A 1 87 ? 11.028 -2.299 8.832 1.00 88.88 87 ARG A CA 1
ATOM 640 C C . ARG A 1 87 ? 10.391 -2.147 10.211 1.00 88.88 87 ARG A C 1
ATOM 642 O O . ARG A 1 87 ? 9.657 -1.203 10.468 1.00 88.88 87 ARG A O 1
ATOM 649 N N . ARG A 1 88 ? 10.638 -3.100 11.108 1.00 84.62 88 ARG A N 1
ATOM 650 C CA . ARG A 1 88 ? 10.159 -3.042 12.494 1.00 84.62 88 ARG A CA 1
ATOM 651 C C . ARG A 1 88 ? 10.898 -2.011 13.341 1.00 84.62 88 ARG A C 1
ATOM 653 O O . ARG A 1 88 ? 10.342 -1.589 14.347 1.00 84.62 88 ARG A O 1
ATOM 660 N N . ASP A 1 89 ? 12.094 -1.622 12.914 1.00 84.38 89 ASP A N 1
ATOM 661 C CA . ASP A 1 89 ? 12.932 -0.608 13.550 1.00 84.38 89 ASP A CA 1
ATOM 662 C C . ASP A 1 89 ? 12.650 0.801 12.997 1.00 84.38 89 ASP A C 1
ATOM 664 O O . ASP A 1 89 ? 13.368 1.741 13.326 1.00 84.38 89 ASP A O 1
ATOM 668 N N . ALA A 1 90 ? 11.654 0.944 12.115 1.00 86.56 90 ALA A N 1
ATOM 669 C CA . ALA A 1 90 ? 11.225 2.226 11.573 1.00 86.56 90 ALA A CA 1
ATOM 670 C C . ALA A 1 90 ? 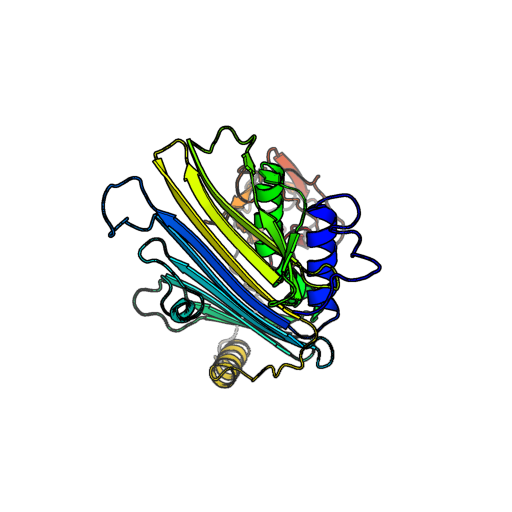10.569 3.107 12.652 1.00 86.56 90 ALA A C 1
ATOM 672 O O . ALA A 1 90 ? 10.005 2.592 13.622 1.00 86.56 90 ALA A O 1
ATOM 673 N N . THR A 1 91 ? 10.638 4.427 12.464 1.00 86.25 91 THR A N 1
ATOM 674 C CA . THR A 1 91 ? 10.078 5.431 13.385 1.00 86.25 91 THR A CA 1
ATOM 675 C C . THR A 1 91 ? 8.565 5.261 13.527 1.00 86.25 91 THR A C 1
ATOM 677 O O . THR A 1 91 ? 8.031 5.303 14.636 1.00 86.25 91 THR A O 1
ATOM 680 N N . TYR A 1 92 ? 7.899 5.003 12.403 1.00 86.25 92 TYR A N 1
ATOM 681 C CA . TYR A 1 92 ? 6.486 4.664 12.313 1.00 86.25 92 TYR A CA 1
ATOM 682 C C . TYR A 1 92 ? 6.338 3.274 11.711 1.00 86.25 92 TYR A C 1
ATOM 684 O O . TYR A 1 92 ? 7.149 2.853 10.883 1.00 86.25 92 TYR A O 1
ATOM 692 N N . GLY A 1 93 ? 5.289 2.547 12.074 1.00 89.31 93 GLY A N 1
ATOM 693 C CA . GLY A 1 93 ? 4.954 1.352 11.321 1.00 89.31 93 GLY A CA 1
ATOM 694 C C . GLY A 1 93 ? 3.654 0.690 11.715 1.00 89.31 93 GLY A C 1
ATOM 695 O O . GLY A 1 93 ? 3.247 0.708 12.871 1.00 89.31 93 GLY A O 1
ATOM 696 N N . THR A 1 94 ? 3.083 0.010 10.737 1.00 90.44 94 THR A N 1
ATOM 697 C CA . THR A 1 94 ? 1.817 -0.704 10.848 1.00 90.44 94 THR A CA 1
ATOM 698 C C . THR A 1 94 ? 2.079 -2.177 10.563 1.00 90.44 94 THR A C 1
ATOM 700 O O . THR A 1 94 ? 2.872 -2.529 9.687 1.00 90.44 94 THR A O 1
ATOM 703 N N . ASP A 1 95 ? 1.468 -3.072 11.328 1.00 93.56 95 ASP A N 1
ATOM 704 C CA . ASP A 1 95 ? 1.343 -4.480 10.965 1.00 93.56 95 ASP A CA 1
ATOM 705 C C . ASP A 1 95 ? -0.130 -4.859 10.967 1.00 93.56 95 ASP A C 1
ATOM 707 O O . ASP A 1 95 ? -0.833 -4.593 11.934 1.00 93.56 95 ASP A O 1
ATOM 711 N N . VAL A 1 96 ? -0.561 -5.534 9.911 1.00 93.50 96 VAL A N 1
ATOM 712 C CA . VAL A 1 96 ? -1.925 -6.025 9.745 1.00 93.50 96 VAL A CA 1
ATOM 713 C C . VAL A 1 96 ? -1.877 -7.541 9.644 1.00 93.50 96 VAL A C 1
ATOM 715 O O . VAL A 1 96 ? -1.026 -8.111 8.948 1.00 93.50 96 VAL A O 1
ATOM 718 N N . TYR A 1 97 ? -2.785 -8.199 10.352 1.00 95.75 97 TYR A N 1
ATOM 719 C CA . TYR A 1 97 ? -3.099 -9.606 10.159 1.00 95.75 97 TYR A CA 1
ATOM 720 C C . TYR A 1 97 ? -4.561 -9.736 9.754 1.00 95.75 97 TYR A C 1
ATOM 722 O O . TYR A 1 97 ? -5.447 -9.384 10.528 1.00 95.75 97 TYR A O 1
ATOM 730 N N . ALA A 1 98 ? -4.784 -10.224 8.539 1.00 94.44 98 ALA A N 1
ATOM 731 C CA . ALA A 1 98 ? -6.093 -10.539 8.007 1.00 94.44 98 ALA A CA 1
ATOM 732 C C . ALA A 1 98 ? -6.405 -12.012 8.263 1.00 94.44 98 ALA A C 1
ATOM 734 O O . ALA A 1 98 ? -5.642 -12.891 7.849 1.00 94.44 98 ALA A O 1
ATOM 735 N N . SER A 1 99 ? -7.525 -12.271 8.931 1.00 91.56 99 SER A N 1
ATOM 736 C CA . SER A 1 99 ? -8.083 -13.610 9.096 1.00 91.56 99 SER A CA 1
ATOM 737 C C . SER A 1 99 ? -9.600 -13.546 9.281 1.00 91.56 99 SER A C 1
ATOM 739 O O . SER A 1 99 ? -10.129 -12.693 9.997 1.00 91.56 99 SER A O 1
ATOM 741 N N . ASP A 1 100 ? -10.307 -14.452 8.599 1.00 76.44 100 ASP A N 1
ATOM 742 C CA . ASP A 1 100 ? -11.751 -14.705 8.744 1.00 76.44 100 ASP A CA 1
ATOM 743 C C . ASP A 1 100 ? -12.632 -13.438 8.831 1.00 76.44 100 ASP A C 1
ATOM 745 O O . ASP A 1 100 ? -13.381 -13.231 9.786 1.00 76.44 100 ASP A O 1
ATOM 749 N N . GLY A 1 101 ? -12.540 -12.561 7.825 1.00 81.56 101 GLY A N 1
ATOM 750 C CA . GLY A 1 101 ? -13.397 -11.369 7.734 1.00 81.56 101 GLY A CA 1
ATOM 751 C C . GLY A 1 101 ? -13.073 -10.270 8.753 1.00 81.56 101 GLY A C 1
ATOM 752 O O . GLY A 1 101 ? -13.918 -9.412 9.028 1.00 81.56 101 GLY A O 1
ATOM 753 N N . SER A 1 102 ? -11.874 -10.309 9.336 1.00 87.19 102 SER A N 1
ATOM 754 C CA . SER A 1 102 ? -11.370 -9.275 10.227 1.00 87.19 102 SER A CA 1
ATOM 755 C C . SER A 1 102 ? -9.906 -8.951 9.962 1.00 87.19 102 SER A C 1
ATOM 757 O O . SER A 1 102 ? -9.128 -9.801 9.516 1.00 87.19 102 SER A O 1
ATOM 759 N N . PHE A 1 103 ? -9.534 -7.728 10.316 1.00 90.44 103 PHE A N 1
ATOM 760 C CA . PHE A 1 103 ? -8.160 -7.271 10.392 1.00 90.44 103 PHE A CA 1
ATOM 761 C C . PHE A 1 103 ? -7.827 -6.968 11.838 1.00 90.44 103 PHE A C 1
ATOM 763 O O . PHE A 1 103 ? -8.536 -6.213 12.499 1.00 90.44 103 PHE A O 1
ATOM 770 N N . THR A 1 104 ? -6.741 -7.545 12.335 1.00 92.81 104 THR A N 1
ATOM 771 C CA . THR A 1 104 ? -6.113 -7.063 13.562 1.00 92.81 104 THR A CA 1
ATOM 772 C C . THR A 1 104 ? -4.942 -6.181 13.163 1.00 92.81 104 THR A C 1
ATOM 774 O O . THR A 1 104 ? -4.033 -6.637 12.461 1.00 92.81 104 THR A O 1
ATOM 777 N N . VAL A 1 105 ? -4.956 -4.934 13.619 1.00 91.69 105 VAL A N 1
ATOM 778 C CA . VAL A 1 105 ? -3.950 -3.925 13.295 1.00 91.69 105 VAL A CA 1
ATOM 779 C C . VAL A 1 105 ? -3.110 -3.636 14.530 1.00 91.69 105 VAL A C 1
ATOM 781 O O . VAL A 1 105 ? -3.607 -3.580 15.655 1.00 91.69 105 VAL A O 1
ATOM 784 N N . ARG A 1 106 ? -1.807 -3.485 14.311 1.00 92.56 106 ARG A N 1
ATOM 785 C CA . ARG A 1 106 ? -0.834 -3.047 15.304 1.00 92.56 106 ARG A CA 1
ATOM 786 C C . ARG A 1 106 ? -0.096 -1.825 14.787 1.00 92.56 106 ARG A C 1
ATOM 788 O O . ARG A 1 106 ? 0.702 -1.943 13.853 1.00 92.56 106 ARG A O 1
ATOM 795 N N . GLU A 1 107 ? -0.280 -0.699 15.456 1.00 89.44 107 GLU A N 1
ATOM 796 C CA . GLU A 1 107 ? 0.347 0.574 15.120 1.00 89.44 107 GLU A CA 1
ATOM 797 C C . GLU A 1 107 ? 1.507 0.893 16.069 1.00 89.44 107 GLU A C 1
ATOM 799 O O . GLU A 1 107 ? 1.433 0.739 17.290 1.00 89.44 107 GLU A O 1
ATOM 804 N N . ARG A 1 108 ? 2.624 1.334 15.489 1.00 86.69 108 ARG A N 1
ATOM 805 C CA . ARG A 1 108 ? 3.798 1.853 16.192 1.00 86.69 108 ARG A CA 1
ATOM 806 C C . ARG A 1 108 ? 3.990 3.298 15.771 1.00 86.69 108 ARG A C 1
ATOM 808 O O . ARG A 1 108 ? 4.391 3.559 14.641 1.00 86.69 108 ARG A O 1
ATOM 815 N N . THR A 1 109 ? 3.725 4.220 16.684 1.00 76.06 109 THR A N 1
ATOM 816 C CA . THR A 1 109 ? 3.990 5.649 16.501 1.00 76.06 109 THR A CA 1
ATOM 817 C C . THR A 1 109 ? 5.147 6.087 17.407 1.00 76.06 109 THR A C 1
ATOM 819 O O . THR A 1 109 ? 5.408 5.439 18.425 1.00 76.06 109 THR A O 1
ATOM 822 N N . PRO A 1 110 ? 5.837 7.203 17.110 1.00 64.62 110 PRO A N 1
ATOM 823 C CA . PRO A 1 110 ? 6.858 7.804 17.969 1.00 64.62 110 PRO A CA 1
ATOM 824 C C . PRO A 1 110 ? 6.258 8.477 19.223 1.00 64.62 110 PRO A C 1
ATOM 826 O O . PRO A 1 110 ? 6.475 9.643 19.539 1.00 64.62 110 PRO A O 1
ATOM 829 N N . ARG A 1 111 ? 5.488 7.704 19.988 1.00 51.09 111 ARG A N 1
ATOM 830 C CA . ARG A 1 111 ? 5.378 7.741 21.449 1.00 51.09 111 ARG A CA 1
ATOM 831 C C . ARG A 1 111 ? 6.742 7.600 22.115 1.00 51.09 111 ARG A C 1
ATOM 833 O O . ARG A 1 111 ? 7.251 6.490 22.103 1.00 51.09 111 ARG A O 1
ATOM 840 N N . SER A 1 112 ? 7.315 8.631 22.746 1.00 42.41 112 SER A N 1
ATOM 841 C CA . SER A 1 112 ? 8.664 8.591 23.354 1.00 42.41 112 SER A CA 1
ATOM 842 C C . SER A 1 112 ? 8.953 7.432 24.328 1.00 42.41 112 SER A C 1
ATOM 844 O O . SER A 1 112 ? 10.109 7.246 24.676 1.00 42.41 112 SER A O 1
ATOM 846 N N . ASP A 1 113 ? 7.945 6.665 24.750 1.00 52.91 113 ASP A N 1
ATOM 847 C CA . ASP A 1 113 ? 8.025 5.507 25.648 1.00 52.91 113 ASP A CA 1
ATOM 848 C C . ASP A 1 113 ? 6.780 4.580 25.497 1.00 52.91 113 ASP A C 1
ATOM 850 O O . ASP A 1 113 ? 6.422 3.870 26.438 1.00 52.91 113 ASP A O 1
ATOM 854 N N . GLY A 1 114 ? 6.038 4.663 24.381 1.00 59.44 114 GLY A N 1
ATOM 855 C CA . GLY A 1 114 ? 4.686 4.087 24.256 1.00 59.44 114 GLY A CA 1
ATOM 856 C C . GLY A 1 114 ? 4.661 2.612 23.843 1.00 59.44 114 GLY A C 1
ATOM 857 O O . GLY A 1 114 ? 5.450 2.192 23.000 1.00 59.44 114 GLY A O 1
ATOM 858 N N . GLU A 1 115 ? 3.746 1.837 24.430 1.00 75.31 115 GLU A N 1
ATOM 859 C CA . GLU A 1 115 ? 3.367 0.509 23.922 1.00 75.31 115 GLU A CA 1
ATOM 860 C C . GLU A 1 115 ? 2.627 0.670 22.577 1.00 75.31 115 GLU A C 1
ATOM 862 O O . GLU A 1 115 ? 2.037 1.731 22.348 1.00 75.31 115 GLU A O 1
ATOM 867 N N . PRO A 1 116 ? 2.682 -0.324 21.671 1.00 84.31 116 PRO A N 1
ATOM 868 C CA . PRO A 1 116 ? 1.924 -0.277 20.422 1.00 84.31 116 PRO A CA 1
ATOM 869 C C . PRO A 1 116 ? 0.417 -0.155 20.680 1.00 84.31 116 PRO A C 1
ATOM 871 O O . PRO A 1 116 ? -0.099 -0.679 21.667 1.00 84.31 116 PRO A O 1
ATOM 874 N N . GLU A 1 117 ? -0.276 0.509 19.761 1.00 87.62 117 GLU A N 1
ATOM 875 C CA . GLU A 1 117 ? -1.737 0.593 19.748 1.00 87.62 117 GLU A CA 1
ATOM 876 C C . GLU A 1 117 ? -2.291 -0.569 18.912 1.00 87.62 117 GLU A C 1
ATOM 878 O O . GLU A 1 117 ? -1.685 -0.982 17.916 1.00 87.62 117 GLU A O 1
ATOM 883 N N . TYR A 1 118 ? -3.414 -1.136 19.351 1.00 88.75 118 TYR A N 1
ATOM 884 C CA . TYR A 1 118 ? -4.040 -2.295 18.724 1.00 88.75 118 TYR A CA 1
ATOM 885 C C . TYR A 1 118 ? -5.491 -1.986 18.397 1.00 88.75 118 TYR A C 1
ATOM 887 O O . TYR A 1 118 ? -6.205 -1.435 19.228 1.00 88.75 118 TYR A O 1
ATOM 895 N N . SER A 1 119 ? -5.943 -2.398 17.220 1.00 86.31 119 SER A N 1
ATOM 896 C CA . SER A 1 119 ? -7.344 -2.283 16.826 1.00 86.31 119 SER A CA 1
ATOM 897 C C . SER A 1 119 ? -7.797 -3.525 16.063 1.00 86.31 119 SER A C 1
ATOM 899 O O . SER A 1 119 ? -6.986 -4.315 15.562 1.00 86.31 119 SER A O 1
ATOM 901 N N . ARG A 1 120 ? -9.117 -3.735 16.020 1.00 86.62 120 ARG A N 1
ATOM 902 C CA . ARG A 1 120 ? -9.744 -4.750 15.172 1.00 86.62 120 ARG A CA 1
ATOM 903 C C . ARG A 1 120 ? -10.809 -4.114 14.301 1.00 86.62 120 ARG A C 1
ATOM 905 O O . ARG A 1 120 ? -11.729 -3.467 14.797 1.00 86.62 120 ARG A O 1
ATOM 912 N N . GLU A 1 121 ? -10.698 -4.377 13.012 1.00 85.62 121 GLU A N 1
ATOM 913 C CA . GLU A 1 121 ? -11.583 -3.872 11.975 1.00 85.62 121 GLU A CA 1
ATOM 914 C C . GLU A 1 121 ? -12.272 -5.052 11.290 1.00 85.62 121 GLU A C 1
ATOM 916 O O . GLU A 1 121 ? -11.732 -6.159 11.210 1.00 85.62 121 GLU A O 1
ATOM 921 N N . SER A 1 122 ? -13.507 -4.848 10.841 1.00 82.94 122 SER A N 1
ATOM 922 C CA . SER A 1 122 ? -14.171 -5.811 9.965 1.00 82.94 122 SER A CA 1
ATOM 923 C C . SER A 1 122 ? -13.781 -5.507 8.532 1.00 82.94 122 SER A C 1
ATOM 925 O O . SER A 1 122 ? -13.956 -4.368 8.112 1.00 82.94 122 SER A O 1
ATOM 927 N N . GLY A 1 123 ? -13.369 -6.516 7.783 1.00 80.88 123 GLY A N 1
ATOM 928 C CA . GLY A 1 123 ? -13.066 -6.364 6.369 1.00 80.88 123 GLY A CA 1
ATOM 929 C C . GLY A 1 123 ? -12.678 -7.699 5.761 1.00 80.88 123 GLY A C 1
ATOM 930 O O . GLY A 1 123 ? -12.396 -8.668 6.471 1.00 80.88 123 GLY A O 1
ATOM 931 N N . ASP A 1 124 ? -12.776 -7.800 4.445 1.00 83.56 124 ASP A N 1
ATOM 932 C CA . ASP A 1 124 ? -12.526 -9.050 3.738 1.00 83.56 124 ASP A CA 1
ATOM 933 C C . ASP A 1 124 ? -11.144 -9.072 3.074 1.00 83.56 124 ASP A C 1
ATOM 935 O O . ASP A 1 124 ? -10.425 -8.085 3.028 1.00 83.56 124 ASP A O 1
ATOM 939 N N . TYR A 1 125 ? -10.723 -10.239 2.593 1.00 85.50 125 TYR A N 1
ATOM 940 C CA . TYR A 1 125 ? -9.393 -10.394 2.004 1.00 85.50 125 TYR A CA 1
ATOM 941 C C . TYR A 1 125 ? -9.120 -9.433 0.831 1.00 85.50 125 TYR A C 1
ATOM 943 O O . TYR A 1 125 ? -7.975 -9.055 0.612 1.00 85.50 125 TYR A O 1
ATOM 951 N N . ASP A 1 126 ? -10.154 -9.012 0.108 1.00 85.75 126 ASP A N 1
ATOM 952 C CA . ASP A 1 126 ? -10.020 -8.182 -1.086 1.00 85.75 126 ASP A CA 1
ATOM 953 C C . ASP A 1 126 ? -9.694 -6.727 -0.659 1.00 85.75 126 ASP A C 1
ATOM 955 O O . ASP A 1 126 ? -8.864 -6.046 -1.264 1.00 85.75 126 ASP A O 1
ATOM 959 N N . GLU A 1 127 ? -10.250 -6.284 0.476 1.00 84.88 127 GLU A N 1
ATOM 960 C CA . GLU A 1 127 ? -9.873 -5.031 1.147 1.00 84.88 127 GLU A CA 1
ATOM 961 C C . GLU A 1 127 ? -8.420 -5.072 1.664 1.00 84.88 127 GLU A C 1
ATOM 963 O O . GLU A 1 127 ? -7.679 -4.109 1.493 1.00 84.88 127 GLU A O 1
ATOM 968 N N . PHE A 1 128 ? -7.946 -6.218 2.170 1.00 85.62 128 PHE A N 1
ATOM 969 C CA . PHE A 1 128 ? -6.526 -6.397 2.515 1.00 85.62 128 PHE A CA 1
ATOM 970 C C . PHE A 1 128 ? -5.597 -6.296 1.298 1.00 85.62 128 PHE A C 1
ATOM 972 O O . PHE A 1 128 ? -4.514 -5.718 1.396 1.00 85.62 128 PHE A O 1
ATOM 979 N N . VAL A 1 129 ? -5.997 -6.857 0.155 1.00 86.44 129 VAL A N 1
ATOM 980 C CA . VAL A 1 129 ? -5.218 -6.758 -1.087 1.00 86.44 129 VAL A CA 1
ATOM 981 C C . VAL A 1 129 ? -5.152 -5.310 -1.576 1.00 86.44 129 VAL A C 1
ATOM 983 O O . VAL A 1 129 ? -4.091 -4.867 -2.014 1.00 86.44 129 VAL A O 1
ATOM 986 N N . SER A 1 130 ? -6.237 -4.549 -1.422 1.00 82.06 130 SER A N 1
ATOM 987 C CA . SER A 1 130 ? -6.290 -3.130 -1.800 1.00 82.06 130 SER A CA 1
ATOM 988 C C . SER A 1 130 ? -5.252 -2.282 -1.044 1.00 82.06 130 SER A C 1
ATOM 990 O O . SER A 1 130 ? -4.578 -1.451 -1.651 1.00 82.06 130 SER A O 1
ATOM 992 N N . GLU A 1 131 ? -5.026 -2.560 0.245 1.00 75.88 131 GLU A N 1
ATOM 993 C CA . GLU A 1 131 ? -3.975 -1.909 1.052 1.00 75.88 131 GLU A CA 1
ATOM 994 C C . GLU A 1 131 ? -2.547 -2.202 0.540 1.00 75.88 131 GLU A C 1
ATOM 996 O O . GLU A 1 131 ? -1.624 -1.404 0.718 1.00 75.88 131 GLU A O 1
ATOM 1001 N N . ILE A 1 132 ? -2.342 -3.348 -0.118 1.00 78.94 132 ILE A N 1
ATOM 1002 C CA . ILE A 1 132 ? -1.052 -3.747 -0.709 1.00 78.94 132 ILE A CA 1
ATOM 1003 C C . ILE A 1 132 ? -0.881 -3.177 -2.121 1.00 78.94 132 ILE A C 1
ATOM 1005 O O . ILE A 1 132 ? 0.250 -2.907 -2.537 1.00 78.94 132 ILE A O 1
ATOM 1009 N N . GLY A 1 133 ? -1.987 -3.004 -2.849 1.00 70.38 133 GLY A N 1
ATOM 1010 C CA . GLY A 1 133 ? -2.016 -2.481 -4.213 1.00 70.38 133 GLY A CA 1
ATOM 1011 C C . GLY A 1 133 ? -1.563 -1.026 -4.300 1.00 70.38 133 GLY A C 1
ATOM 1012 O O . GLY A 1 133 ? -0.762 -0.702 -5.173 1.00 70.38 133 GLY A O 1
ATOM 1013 N N . PHE A 1 134 ? -1.963 -0.182 -3.344 1.00 65.19 134 PHE A N 1
ATOM 1014 C CA . PHE A 1 134 ? -1.670 1.257 -3.374 1.00 65.19 134 PHE A CA 1
ATOM 1015 C C . PHE A 1 134 ? -0.171 1.595 -3.561 1.00 65.19 134 PHE A C 1
ATOM 1017 O O . PHE A 1 134 ? 0.161 2.392 -4.441 1.00 65.19 134 PHE A O 1
ATOM 1024 N N . PRO A 1 135 ? 0.780 0.973 -2.829 1.00 63.97 135 PRO A N 1
ATOM 1025 C CA . PRO A 1 135 ? 2.207 1.152 -3.100 1.00 63.97 135 PRO A CA 1
ATOM 1026 C C . PRO A 1 135 ? 2.653 0.742 -4.511 1.00 63.97 135 PRO A C 1
ATOM 1028 O O . PRO A 1 135 ? 3.566 1.358 -5.051 1.00 63.97 135 PRO A O 1
ATOM 1031 N N . ILE A 1 136 ? 2.055 -0.299 -5.099 1.00 66.56 136 ILE A N 1
ATOM 1032 C CA . ILE A 1 136 ? 2.379 -0.770 -6.457 1.00 66.56 136 ILE A CA 1
ATOM 1033 C C . ILE A 1 136 ? 1.861 0.231 -7.494 1.00 66.56 136 ILE A C 1
ATOM 1035 O O . ILE A 1 136 ? 2.589 0.591 -8.417 1.00 66.56 136 ILE A O 1
ATOM 1039 N N . GLU A 1 137 ? 0.636 0.719 -7.312 1.00 69.62 137 GLU A N 1
ATOM 1040 C CA . GLU A 1 137 ? 0.015 1.727 -8.174 1.00 69.62 137 GLU A CA 1
ATOM 1041 C C . GLU A 1 137 ? 0.804 3.041 -8.156 1.00 69.62 137 GLU A C 1
ATOM 1043 O O . GLU A 1 137 ? 1.107 3.588 -9.213 1.00 69.62 137 GLU A O 1
ATOM 1048 N N . ALA A 1 138 ? 1.259 3.487 -6.980 1.00 65.25 138 ALA A N 1
ATOM 1049 C CA . ALA A 1 138 ? 2.109 4.672 -6.858 1.00 65.25 138 ALA A CA 1
ATOM 1050 C C . ALA A 1 138 ? 3.410 4.565 -7.683 1.00 65.25 138 ALA A C 1
ATOM 1052 O O . ALA A 1 138 ? 3.915 5.569 -8.191 1.00 65.25 138 ALA A O 1
ATOM 1053 N N . TYR A 1 139 ? 3.960 3.355 -7.848 1.00 63.22 139 TYR A N 1
ATOM 1054 C CA . TYR A 1 139 ? 5.114 3.136 -8.725 1.00 63.22 139 TYR A CA 1
ATOM 1055 C C . TYR A 1 139 ? 4.749 3.154 -10.206 1.00 63.22 139 TYR A C 1
ATOM 1057 O O . TYR A 1 139 ? 5.549 3.633 -11.012 1.00 63.22 139 TYR A O 1
ATOM 1065 N N . ALA A 1 140 ? 3.577 2.644 -10.574 1.00 65.56 140 ALA A N 1
ATOM 1066 C CA . ALA A 1 140 ? 3.108 2.679 -11.952 1.00 65.56 140 ALA A CA 1
ATOM 1067 C C . ALA A 1 140 ? 2.823 4.114 -12.417 1.00 65.56 140 ALA A C 1
ATOM 1069 O O . ALA A 1 140 ? 3.272 4.485 -13.499 1.00 65.56 140 ALA A O 1
ATOM 1070 N N . ASP A 1 141 ? 2.218 4.945 -11.564 1.00 65.88 141 ASP A N 1
ATOM 1071 C CA . ASP A 1 141 ? 1.992 6.372 -11.836 1.00 65.88 141 ASP A CA 1
ATOM 1072 C C . ASP A 1 141 ? 3.316 7.113 -12.102 1.00 65.88 141 ASP A C 1
ATOM 1074 O O . ASP A 1 141 ? 3.438 7.899 -13.043 1.00 65.88 141 ASP A O 1
ATOM 1078 N N . ALA A 1 142 ? 4.366 6.823 -11.323 1.00 61.47 142 ALA A N 1
ATOM 1079 C CA . ALA A 1 142 ? 5.706 7.342 -11.609 1.00 61.47 142 ALA A CA 1
ATOM 1080 C C . ALA A 1 142 ? 6.269 6.766 -12.927 1.00 61.47 142 ALA A C 1
ATOM 1082 O O . ALA A 1 142 ? 6.929 7.470 -13.700 1.00 61.47 142 ALA A O 1
ATOM 1083 N N . GLY A 1 143 ? 5.981 5.488 -13.183 1.00 65.12 143 GLY A N 1
ATOM 1084 C CA . GLY A 1 143 ? 6.313 4.702 -14.370 1.00 65.12 143 GLY A CA 1
ATOM 1085 C C . GLY A 1 143 ? 5.822 5.294 -15.696 1.00 65.12 143 GLY A C 1
ATOM 1086 O O . GLY A 1 143 ? 6.533 5.188 -16.697 1.00 65.12 143 GLY A O 1
ATOM 1087 N N . GLU A 1 144 ? 4.672 5.978 -15.709 1.00 69.31 144 GLU A N 1
ATOM 1088 C CA . GLU A 1 144 ? 4.098 6.618 -16.909 1.00 69.31 144 GLU A CA 1
ATOM 1089 C C . GLU A 1 144 ? 5.015 7.684 -17.526 1.00 69.31 144 GLU A C 1
ATOM 1091 O O . GLU A 1 144 ? 4.900 8.033 -18.705 1.00 69.31 144 GLU A O 1
ATOM 1096 N N . THR A 1 145 ? 5.952 8.210 -16.736 1.00 75.81 145 THR A N 1
ATOM 1097 C CA . THR A 1 145 ? 6.927 9.190 -17.211 1.00 75.81 145 THR A CA 1
ATOM 1098 C C . THR A 1 145 ? 8.132 8.556 -17.898 1.00 75.81 145 THR A C 1
ATOM 1100 O O . THR A 1 145 ? 8.911 9.278 -18.516 1.00 75.81 145 THR A O 1
ATOM 1103 N N . PHE A 1 146 ? 8.313 7.237 -17.822 1.00 80.56 146 PHE A N 1
ATOM 1104 C CA . PHE A 1 146 ? 9.474 6.546 -18.376 1.00 80.56 146 PHE A CA 1
ATOM 1105 C C . PHE A 1 146 ? 9.208 6.001 -19.778 1.00 80.56 146 PHE A C 1
ATOM 1107 O O . PHE A 1 146 ? 8.108 5.579 -20.129 1.00 80.56 146 PHE A O 1
ATOM 1114 N N . THR A 1 147 ? 10.261 5.957 -20.592 1.00 85.75 147 THR A N 1
ATOM 1115 C CA . THR A 1 147 ? 10.266 5.187 -21.838 1.00 85.75 147 THR A CA 1
ATOM 1116 C C . THR A 1 147 ? 11.036 3.893 -21.646 1.00 85.75 147 THR A C 1
ATOM 1118 O O . THR A 1 147 ? 12.109 3.886 -21.045 1.00 85.75 147 THR A O 1
ATOM 1121 N N . PHE A 1 148 ? 10.537 2.799 -22.213 1.00 89.81 148 PHE A N 1
ATOM 1122 C CA . PHE A 1 148 ? 11.100 1.463 -22.033 1.00 89.81 148 PHE A CA 1
ATOM 1123 C C . PHE A 1 148 ? 11.610 0.876 -23.354 1.00 89.81 148 PHE A C 1
ATOM 1125 O O . PHE A 1 148 ? 11.048 1.140 -24.420 1.00 89.81 148 PHE A O 1
ATOM 1132 N N . ASP A 1 149 ? 12.692 0.100 -23.280 1.00 91.94 149 ASP A N 1
ATOM 1133 C CA . ASP A 1 149 ? 13.203 -0.701 -24.395 1.00 91.94 149 ASP A CA 1
ATOM 1134 C C . ASP A 1 149 ? 12.295 -1.911 -24.691 1.00 91.94 149 ASP A C 1
ATOM 1136 O O . ASP A 1 149 ? 11.387 -2.251 -23.929 1.00 91.94 149 ASP A O 1
ATOM 1140 N N . GLU A 1 150 ? 12.553 -2.588 -25.816 1.00 93.56 150 GLU A N 1
ATOM 1141 C CA . GLU A 1 150 ? 11.877 -3.848 -26.142 1.00 93.56 150 GLU A CA 1
ATOM 1142 C C . GLU A 1 150 ? 12.150 -4.912 -25.052 1.00 93.56 150 GLU A C 1
ATOM 1144 O O . GLU A 1 150 ? 13.318 -5.136 -24.706 1.00 93.56 150 GLU A O 1
ATOM 1149 N N . PRO A 1 151 ? 11.112 -5.606 -24.537 1.00 95.88 151 PRO A N 1
ATOM 1150 C CA . PRO A 1 151 ? 11.280 -6.670 -23.551 1.00 95.88 151 PRO A CA 1
ATOM 1151 C C . PRO A 1 151 ? 12.231 -7.767 -24.038 1.00 95.88 151 PRO A C 1
ATOM 1153 O O . PRO A 1 151 ? 12.137 -8.234 -25.176 1.00 95.88 151 PRO A O 1
ATOM 1156 N N . ARG A 1 152 ? 13.131 -8.230 -23.163 1.00 95.94 152 ARG A N 1
ATOM 1157 C CA . ARG A 1 152 ? 14.044 -9.348 -23.454 1.00 95.94 152 ARG A CA 1
ATOM 1158 C C . ARG A 1 152 ? 13.797 -10.534 -22.534 1.00 95.94 152 ARG A C 1
ATOM 1160 O O . ARG A 1 152 ? 13.852 -10.396 -21.319 1.00 95.94 152 ARG A O 1
ATOM 1167 N N . TRP A 1 153 ? 13.622 -11.724 -23.097 1.00 97.00 153 TRP A N 1
ATOM 1168 C CA . TRP A 1 153 ? 13.509 -12.946 -22.302 1.00 97.00 153 TRP A CA 1
ATOM 1169 C C . TRP A 1 153 ? 14.855 -13.366 -21.687 1.00 97.00 153 TRP A C 1
ATOM 1171 O O . TRP A 1 153 ? 15.833 -13.629 -22.397 1.00 97.00 153 TRP A O 1
ATOM 1181 N N . ASP A 1 154 ? 14.899 -13.481 -20.361 1.00 96.44 154 ASP A N 1
ATOM 1182 C CA . ASP A 1 154 ? 15.962 -14.137 -19.603 1.00 96.44 154 ASP A CA 1
ATOM 1183 C C . ASP A 1 154 ? 15.525 -15.556 -19.224 1.00 96.44 154 ASP A C 1
ATOM 1185 O O . ASP A 1 154 ? 14.943 -15.812 -18.171 1.00 96.44 154 ASP A O 1
ATOM 1189 N N . GLY A 1 155 ? 15.862 -16.520 -20.080 1.00 93.25 155 GLY A N 1
ATOM 1190 C CA . GLY A 1 155 ? 15.500 -17.915 -19.847 1.00 93.25 155 GLY A CA 1
ATOM 1191 C C . GLY A 1 155 ? 16.184 -18.568 -18.645 1.00 93.25 155 GLY A C 1
ATOM 1192 O O . GLY A 1 155 ? 15.766 -19.649 -18.239 1.00 93.25 155 GLY A O 1
ATOM 1193 N N . GLU A 1 156 ? 17.264 -18.011 -18.086 1.00 94.00 156 GLU A N 1
ATOM 1194 C CA . GLU A 1 156 ? 17.848 -18.563 -16.851 1.00 94.00 156 GLU A CA 1
ATOM 1195 C C . GLU A 1 156 ? 16.981 -18.257 -15.632 1.00 94.00 156 GLU A C 1
ATOM 1197 O O . GLU A 1 156 ? 16.939 -19.072 -14.709 1.00 94.00 156 GLU A O 1
ATOM 1202 N N . ARG A 1 157 ? 16.289 -17.118 -15.664 1.00 92.69 157 ARG A N 1
ATOM 1203 C CA . ARG A 1 157 ? 15.408 -16.639 -14.598 1.00 92.69 157 ARG A CA 1
ATOM 1204 C C . ARG A 1 157 ? 13.928 -16.894 -14.874 1.00 92.69 157 ARG A C 1
ATOM 1206 O O . ARG A 1 157 ? 13.157 -16.915 -13.927 1.00 92.69 157 ARG A O 1
ATOM 1213 N N . GLY A 1 158 ? 13.553 -17.131 -16.130 1.00 94.62 158 GLY A N 1
ATOM 1214 C CA . GLY A 1 158 ? 12.163 -17.345 -16.529 1.00 94.62 158 GLY A CA 1
ATOM 1215 C C . GLY A 1 158 ? 11.341 -16.056 -16.547 1.00 94.62 158 GLY A C 1
ATOM 1216 O O . GLY A 1 158 ? 10.150 -16.108 -16.265 1.00 94.62 158 GLY A O 1
ATOM 1217 N N . VAL A 1 159 ? 11.977 -14.918 -16.840 1.00 96.62 159 VAL A N 1
ATOM 1218 C CA . VAL A 1 159 ? 11.341 -13.593 -16.826 1.00 96.62 159 VAL A CA 1
ATOM 1219 C C . VAL A 1 159 ? 11.676 -12.811 -18.092 1.00 96.62 159 VAL A C 1
ATOM 1221 O O . VAL A 1 159 ? 12.757 -12.963 -18.666 1.00 96.62 159 VAL A O 1
ATOM 1224 N N . TYR A 1 160 ? 10.779 -11.929 -18.506 1.00 97.25 160 TYR A N 1
ATOM 1225 C CA . TYR A 1 160 ? 11.085 -10.817 -19.389 1.00 97.25 160 TYR A CA 1
ATOM 1226 C C . TYR A 1 160 ? 11.706 -9.689 -18.575 1.00 97.25 160 TYR A C 1
ATOM 1228 O O . TYR A 1 160 ? 11.205 -9.326 -17.518 1.00 97.25 160 TYR A O 1
ATOM 1236 N N . VAL A 1 161 ? 12.796 -9.125 -19.078 1.00 96.25 161 VAL A N 1
ATOM 1237 C CA . VAL A 1 161 ? 13.442 -7.948 -18.504 1.00 96.25 161 VAL A CA 1
ATOM 1238 C C . VAL A 1 161 ? 13.161 -6.763 -19.410 1.00 96.25 161 VAL A C 1
ATOM 1240 O O . VAL A 1 161 ? 13.413 -6.827 -20.615 1.00 96.25 161 VAL A O 1
ATOM 1243 N N . VAL A 1 162 ? 12.666 -5.687 -18.820 1.00 94.44 162 VAL A N 1
ATOM 1244 C CA . VAL A 1 162 ? 12.378 -4.419 -19.478 1.00 94.44 162 VAL A CA 1
ATOM 1245 C C . VAL A 1 162 ? 13.270 -3.355 -18.852 1.00 94.44 162 VAL A C 1
ATOM 1247 O O . VAL A 1 162 ? 13.292 -3.188 -17.634 1.00 94.44 162 VAL A O 1
ATOM 1250 N N . GLU A 1 163 ? 14.038 -2.651 -19.678 1.00 92.12 163 GLU A N 1
ATOM 1251 C CA . GLU A 1 163 ? 14.958 -1.606 -19.224 1.00 92.12 163 GLU A CA 1
ATOM 1252 C C . GLU A 1 163 ? 14.373 -0.234 -19.573 1.00 92.12 163 GLU A C 1
ATOM 1254 O O . GLU A 1 163 ? 13.974 0.016 -20.712 1.00 92.12 163 GLU A O 1
ATOM 1259 N N . GLY A 1 164 ? 14.299 0.659 -18.588 1.00 87.94 164 GLY A N 1
ATOM 1260 C CA . GLY A 1 164 ? 13.979 2.060 -18.832 1.00 87.94 164 GLY A CA 1
ATOM 1261 C C . GLY A 1 164 ? 15.135 2.746 -19.562 1.00 87.94 164 GLY A C 1
ATOM 1262 O O . GLY A 1 164 ? 16.306 2.441 -19.333 1.00 87.94 164 GLY A O 1
ATOM 1263 N N . THR A 1 165 ? 14.807 3.669 -20.456 1.00 84.31 165 THR A N 1
ATOM 1264 C CA . THR A 1 165 ? 15.759 4.304 -21.381 1.00 84.31 165 THR A CA 1
ATOM 1265 C C . THR A 1 165 ? 15.838 5.811 -21.218 1.00 84.31 165 THR A C 1
ATOM 1267 O O . THR A 1 165 ? 16.907 6.389 -21.416 1.00 84.31 165 THR A O 1
ATOM 1270 N N . ASP A 1 166 ? 14.716 6.440 -20.886 1.00 78.44 166 ASP A N 1
ATOM 1271 C CA . ASP A 1 166 ? 14.581 7.881 -20.727 1.00 78.44 166 ASP A CA 1
ATOM 1272 C C . ASP A 1 166 ? 13.368 8.178 -19.835 1.00 78.44 166 ASP A C 1
ATOM 1274 O O . ASP A 1 166 ? 12.587 7.281 -19.500 1.00 78.44 166 ASP A O 1
ATOM 1278 N N . THR A 1 167 ? 13.203 9.442 -19.470 1.00 78.25 167 THR A N 1
ATOM 1279 C CA . THR A 1 167 ? 12.019 9.940 -18.771 1.00 78.25 167 THR A CA 1
ATOM 1280 C C . THR A 1 167 ? 11.584 11.283 -19.346 1.00 78.25 167 THR A C 1
ATOM 1282 O O . THR A 1 167 ? 12.396 12.082 -19.810 1.00 78.25 167 THR A O 1
ATOM 1285 N N . THR A 1 168 ? 10.278 11.533 -19.356 1.00 71.38 168 THR A N 1
ATOM 1286 C CA . THR A 1 168 ? 9.686 12.814 -19.744 1.00 71.38 168 THR A CA 1
ATOM 1287 C C . THR A 1 168 ? 9.392 13.716 -18.552 1.00 71.38 168 THR A C 1
ATOM 1289 O O . THR A 1 168 ? 8.866 14.808 -18.765 1.00 71.38 168 THR A O 1
ATOM 1292 N N . ALA A 1 169 ? 9.661 13.273 -17.320 1.00 74.00 169 ALA A N 1
ATOM 1293 C CA . ALA A 1 169 ? 9.394 14.085 -16.141 1.00 74.00 169 ALA A CA 1
ATOM 1294 C C . ALA A 1 169 ? 10.451 15.188 -16.007 1.00 74.00 169 ALA A C 1
ATOM 1296 O O . ALA A 1 169 ? 11.653 14.924 -16.009 1.00 74.00 169 ALA A O 1
ATOM 1297 N N . ASP A 1 170 ? 9.988 16.430 -15.865 1.00 70.25 170 ASP A N 1
ATOM 1298 C CA . ASP A 1 170 ? 10.857 17.598 -15.683 1.00 70.25 170 ASP A CA 1
ATOM 1299 C C . ASP A 1 170 ? 11.551 17.610 -14.304 1.00 70.25 170 ASP A C 1
ATOM 1301 O O . ASP A 1 170 ? 12.386 18.466 -14.061 1.00 70.25 170 ASP A O 1
ATOM 1305 N N . GLU A 1 171 ? 11.189 16.699 -13.398 1.00 68.19 171 GLU A N 1
ATOM 1306 C CA . GLU A 1 171 ? 11.693 16.608 -12.021 1.00 68.19 171 GLU A CA 1
ATOM 1307 C C . GLU A 1 171 ? 12.960 15.751 -11.861 1.00 68.19 171 GLU A C 1
ATOM 1309 O O . GLU A 1 171 ? 13.547 15.733 -10.779 1.00 68.19 171 GLU A O 1
ATOM 1314 N N . PHE A 1 172 ? 13.403 15.058 -12.918 1.00 71.88 172 PHE A N 1
ATOM 1315 C CA . PHE A 1 172 ? 14.583 14.191 -12.881 1.00 71.88 172 PHE A CA 1
ATOM 1316 C C . PHE A 1 172 ? 15.809 14.851 -13.528 1.00 71.88 172 PHE A C 1
ATOM 1318 O O . PHE A 1 172 ? 15.857 15.064 -14.741 1.00 71.88 172 PHE A O 1
ATOM 1325 N N . ALA A 1 173 ? 16.861 15.066 -12.734 1.00 69.12 173 ALA A N 1
ATOM 1326 C CA . ALA A 1 173 ? 18.162 15.528 -13.212 1.00 69.12 173 ALA A CA 1
ATOM 1327 C C . ALA A 1 173 ? 18.928 14.436 -13.971 1.00 69.12 173 ALA A C 1
ATOM 1329 O O . ALA A 1 173 ? 19.615 14.719 -14.963 1.00 69.12 173 ALA A O 1
ATOM 1330 N N . ALA A 1 174 ? 18.847 13.186 -13.499 1.00 71.56 174 ALA A N 1
ATOM 1331 C CA . ALA A 1 174 ? 19.514 12.054 -14.130 1.00 71.56 174 ALA A CA 1
ATOM 1332 C C . ALA A 1 174 ? 18.788 10.723 -13.906 1.00 71.56 174 ALA A C 1
ATOM 1334 O O . ALA A 1 174 ? 18.324 10.390 -12.818 1.00 71.56 174 ALA A O 1
ATOM 1335 N N . PHE A 1 175 ? 18.787 9.909 -14.956 1.00 72.19 175 PHE A N 1
ATOM 1336 C CA . PHE A 1 175 ? 18.282 8.545 -14.951 1.00 72.19 175 PHE A CA 1
ATOM 1337 C C . PHE A 1 175 ? 19.448 7.560 -14.755 1.00 72.19 175 PHE A C 1
ATOM 1339 O O . PHE A 1 175 ? 20.293 7.428 -15.646 1.00 72.19 175 PHE A O 1
ATOM 1346 N N . ASN A 1 176 ? 19.534 6.890 -13.595 1.00 78.81 17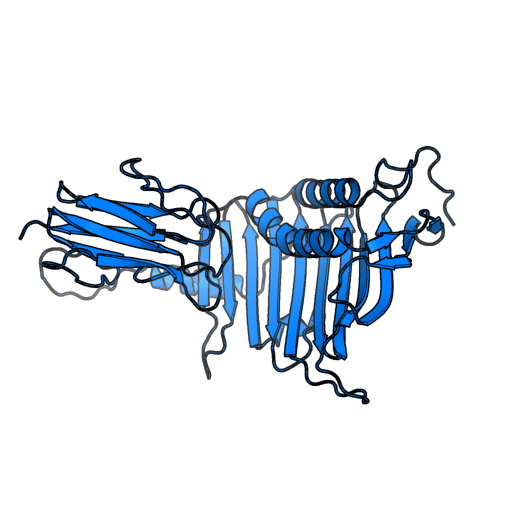6 ASN A N 1
ATOM 1347 C CA . ASN A 1 176 ? 20.631 5.952 -13.309 1.00 78.81 176 ASN A CA 1
ATOM 1348 C C . ASN A 1 176 ? 20.265 4.507 -13.669 1.00 78.81 176 ASN A C 1
ATOM 1350 O O . ASN A 1 176 ? 21.076 3.813 -14.287 1.00 78.81 176 ASN A O 1
ATOM 1354 N N . ALA A 1 177 ? 19.078 4.050 -13.263 1.00 82.56 177 ALA A N 1
ATOM 1355 C CA . ALA A 1 177 ? 18.546 2.732 -13.595 1.00 82.56 177 ALA A CA 1
ATOM 1356 C C . ALA A 1 177 ? 17.014 2.697 -13.464 1.00 82.56 177 ALA A C 1
ATOM 1358 O O . ALA A 1 177 ? 16.463 3.217 -12.500 1.00 82.56 177 ALA A O 1
ATOM 1359 N N . CYS A 1 178 ? 16.342 2.015 -14.388 1.00 87.56 178 CYS A N 1
ATOM 1360 C CA . CYS A 1 178 ? 14.988 1.499 -14.196 1.00 87.56 178 CYS A CA 1
ATOM 1361 C C . CYS A 1 178 ? 14.922 0.120 -14.852 1.00 87.56 178 CYS A C 1
ATOM 1363 O O . CYS A 1 178 ? 15.307 -0.039 -16.013 1.00 87.56 178 CYS A O 1
ATOM 1365 N N . THR A 1 179 ? 14.516 -0.893 -14.103 1.00 90.25 179 THR A N 1
ATOM 1366 C CA . THR A 1 179 ? 14.363 -2.259 -14.599 1.00 90.25 179 THR A CA 1
ATOM 1367 C C . THR A 1 179 ? 13.079 -2.835 -14.046 1.00 90.25 179 THR A C 1
ATOM 1369 O O . THR A 1 179 ? 12.836 -2.743 -12.847 1.00 90.25 179 THR A O 1
ATOM 1372 N N . ILE A 1 180 ? 12.282 -3.428 -14.925 1.00 92.06 180 ILE A N 1
ATOM 1373 C CA . ILE A 1 180 ? 11.066 -4.151 -14.574 1.00 92.06 180 ILE A CA 1
ATOM 1374 C C . ILE A 1 180 ? 11.246 -5.584 -15.056 1.00 92.06 180 ILE A C 1
ATOM 1376 O O . ILE A 1 180 ? 11.672 -5.818 -16.190 1.00 92.06 180 ILE A O 1
ATOM 1380 N N . GLU A 1 181 ? 10.954 -6.543 -14.191 1.00 94.31 181 GLU A N 1
ATOM 1381 C CA . GLU A 1 181 ? 10.933 -7.956 -14.532 1.00 94.31 181 GLU A CA 1
ATOM 1382 C C . GLU A 1 181 ? 9.516 -8.498 -14.454 1.00 94.31 181 GLU A C 1
ATOM 1384 O O . GLU A 1 181 ? 8.795 -8.267 -13.483 1.00 94.31 181 GLU A O 1
ATOM 1389 N N . ILE A 1 182 ? 9.143 -9.231 -15.495 1.00 95.50 182 ILE A N 1
ATOM 1390 C CA . ILE A 1 182 ? 7.800 -9.756 -15.708 1.00 95.50 182 ILE A CA 1
ATOM 1391 C C . ILE A 1 182 ? 7.930 -11.259 -15.891 1.00 95.50 182 ILE A C 1
ATOM 1393 O O . ILE A 1 182 ? 8.752 -11.707 -16.692 1.00 95.50 182 ILE A O 1
ATOM 1397 N N . ASP A 1 183 ? 7.164 -12.055 -15.161 1.00 95.44 183 ASP A N 1
ATOM 1398 C CA . ASP A 1 183 ? 7.198 -13.503 -15.337 1.00 95.44 183 ASP A CA 1
ATOM 1399 C C . ASP A 1 183 ? 6.522 -13.961 -16.646 1.00 95.44 183 ASP A C 1
ATOM 1401 O O . ASP A 1 183 ? 6.133 -13.169 -17.509 1.00 95.44 183 ASP A O 1
ATOM 1405 N N . ALA A 1 184 ? 6.443 -15.277 -16.841 1.00 94.19 184 ALA A N 1
ATOM 1406 C CA . ALA A 1 184 ? 5.855 -15.857 -18.045 1.00 94.19 184 ALA A CA 1
ATOM 1407 C C . ALA A 1 184 ? 4.337 -15.631 -18.162 1.00 94.19 184 ALA A C 1
ATOM 1409 O O . ALA A 1 184 ? 3.812 -15.722 -19.274 1.00 94.19 184 ALA A O 1
ATOM 1410 N N . ASP A 1 185 ? 3.659 -15.344 -17.051 1.00 94.19 185 ASP A N 1
ATOM 1411 C CA . ASP A 1 185 ? 2.215 -15.126 -16.976 1.00 94.19 185 ASP A CA 1
ATOM 1412 C C . ASP A 1 185 ? 1.853 -13.634 -17.106 1.00 94.19 185 ASP A C 1
ATOM 1414 O O . ASP A 1 185 ? 0.697 -13.287 -17.342 1.00 94.19 185 ASP A O 1
ATOM 1418 N N . GLY A 1 186 ? 2.856 -12.751 -17.076 1.00 94.75 186 GLY A N 1
ATOM 1419 C CA . GLY A 1 186 ? 2.696 -11.312 -17.265 1.00 94.75 186 GLY A CA 1
ATOM 1420 C C . GLY A 1 186 ? 2.694 -10.519 -15.960 1.00 94.75 186 GLY A C 1
ATOM 1421 O O . GLY A 1 186 ? 2.447 -9.314 -16.000 1.00 94.75 186 GLY A O 1
ATOM 1422 N N . VAL A 1 187 ? 2.986 -11.160 -14.828 1.00 94.94 187 VAL A N 1
ATOM 1423 C CA . VAL A 1 187 ? 3.008 -10.533 -13.504 1.00 94.94 187 VAL A CA 1
ATOM 1424 C C . VAL A 1 187 ? 4.341 -9.832 -13.279 1.00 94.94 187 VAL A C 1
ATOM 1426 O O . VAL A 1 187 ? 5.404 -10.372 -13.594 1.00 94.94 187 VAL A O 1
ATOM 1429 N N . VAL A 1 188 ? 4.306 -8.630 -12.705 1.00 92.75 188 VAL A N 1
ATOM 1430 C CA . VAL A 1 188 ? 5.517 -7.906 -12.318 1.00 92.75 188 VAL A CA 1
ATOM 1431 C C . VAL A 1 188 ? 6.096 -8.524 -11.047 1.00 92.75 188 VAL A C 1
ATOM 1433 O O . VAL A 1 188 ? 5.489 -8.487 -9.978 1.00 92.75 188 VAL A O 1
ATOM 1436 N N . VAL A 1 189 ? 7.303 -9.075 -11.160 1.00 93.56 189 VAL A N 1
ATOM 1437 C CA . VAL A 1 189 ? 7.988 -9.793 -10.071 1.00 93.56 189 VAL A CA 1
ATOM 1438 C C . VAL A 1 189 ? 9.190 -9.038 -9.510 1.00 93.56 189 VAL A C 1
ATOM 1440 O O . VAL A 1 189 ? 9.645 -9.355 -8.412 1.00 93.56 189 VAL A O 1
ATOM 1443 N N . ASP A 1 190 ? 9.694 -8.026 -10.220 1.00 92.19 190 ASP A N 1
ATOM 1444 C CA . ASP A 1 190 ? 10.747 -7.128 -9.736 1.00 92.19 190 ASP A CA 1
ATOM 1445 C C . ASP A 1 190 ? 10.629 -5.749 -10.404 1.00 92.19 190 ASP A C 1
ATOM 1447 O O . ASP A 1 190 ? 10.391 -5.648 -11.606 1.00 92.19 190 ASP A O 1
ATOM 1451 N N . ILE A 1 191 ? 10.800 -4.683 -9.628 1.00 88.31 191 ILE A N 1
ATOM 1452 C CA . ILE A 1 191 ? 10.905 -3.300 -10.091 1.00 88.31 191 ILE A CA 1
ATOM 1453 C C . ILE A 1 191 ? 12.080 -2.671 -9.360 1.00 88.31 191 ILE A C 1
ATOM 1455 O O . ILE A 1 191 ? 12.040 -2.525 -8.140 1.00 88.31 191 ILE A O 1
ATOM 1459 N N . HIS A 1 192 ? 13.092 -2.218 -10.086 1.00 87.81 192 HIS A N 1
ATOM 1460 C CA . HIS A 1 192 ? 14.219 -1.478 -9.536 1.00 87.81 192 HIS A CA 1
ATOM 1461 C C . HIS A 1 192 ? 14.328 -0.109 -10.195 1.00 87.81 192 HIS A C 1
ATOM 1463 O O . HIS A 1 192 ? 14.492 -0.034 -11.409 1.00 87.81 192 HIS A O 1
ATOM 1469 N N . VAL A 1 193 ? 14.294 0.964 -9.403 1.00 84.38 193 VAL A N 1
ATOM 1470 C CA . VAL A 1 193 ? 14.430 2.344 -9.892 1.00 84.38 193 VAL A CA 1
ATOM 1471 C C . VAL A 1 193 ? 15.488 3.082 -9.075 1.00 84.38 193 VAL A C 1
ATOM 1473 O O . VAL A 1 193 ? 15.491 3.041 -7.845 1.00 84.38 193 VAL A O 1
ATOM 1476 N N . ASP A 1 194 ? 16.393 3.770 -9.760 1.00 84.69 194 ASP A N 1
ATOM 1477 C CA . ASP A 1 194 ? 17.396 4.664 -9.189 1.00 84.69 194 ASP A CA 1
ATOM 1478 C C . ASP A 1 194 ? 17.480 5.916 -10.070 1.00 84.69 194 ASP A C 1
ATOM 1480 O O . ASP A 1 194 ? 17.892 5.853 -11.234 1.00 84.69 194 ASP A O 1
ATOM 1484 N N . VAL A 1 195 ? 17.068 7.053 -9.515 1.00 82.94 195 VAL A N 1
ATOM 1485 C CA . VAL A 1 195 ? 17.003 8.342 -10.214 1.00 82.94 195 VAL A CA 1
ATOM 1486 C C . VAL A 1 195 ? 17.569 9.456 -9.340 1.00 82.94 195 VAL A C 1
ATOM 1488 O O . VAL A 1 195 ? 17.588 9.362 -8.111 1.00 82.94 195 VAL A O 1
ATOM 1491 N N . GLU A 1 196 ? 18.066 10.499 -9.992 1.00 83.25 196 GLU A N 1
ATOM 1492 C CA . GLU A 1 196 ? 18.479 11.761 -9.381 1.00 83.25 196 GLU A CA 1
ATOM 1493 C C . GLU A 1 196 ? 17.421 12.816 -9.712 1.00 83.25 196 GLU A C 1
ATOM 1495 O O . GLU A 1 196 ? 17.047 12.972 -10.877 1.00 83.25 196 GLU A O 1
ATOM 1500 N N . LEU A 1 197 ? 16.928 13.498 -8.687 1.00 82.25 197 LEU A N 1
ATOM 1501 C CA . LEU A 1 197 ? 15.960 14.579 -8.766 1.00 82.25 197 LEU A CA 1
ATOM 1502 C C . LEU A 1 197 ? 16.662 15.908 -9.085 1.00 82.25 197 LEU A C 1
ATOM 1504 O O . LEU A 1 197 ? 17.873 16.059 -8.920 1.00 82.25 197 LEU A O 1
ATOM 1508 N N . ASP A 1 198 ? 15.895 16.886 -9.557 1.00 80.06 198 ASP A N 1
ATOM 1509 C CA . ASP A 1 198 ? 16.379 18.208 -9.982 1.00 80.06 198 ASP A CA 1
ATOM 1510 C C . ASP A 1 198 ? 17.006 19.062 -8.863 1.00 80.06 198 ASP A C 1
ATOM 1512 O O . ASP A 1 198 ? 17.807 19.969 -9.124 1.00 80.06 198 ASP A O 1
ATOM 1516 N N . ASP A 1 199 ? 16.656 18.784 -7.611 1.00 79.19 199 ASP A N 1
ATOM 1517 C CA . ASP A 1 199 ? 17.269 19.365 -6.413 1.00 79.19 199 ASP A CA 1
ATOM 1518 C C . ASP A 1 199 ? 18.569 18.662 -5.986 1.00 79.19 199 ASP A C 1
ATOM 1520 O O . ASP A 1 199 ? 19.270 19.181 -5.112 1.00 79.19 199 ASP A O 1
ATOM 1524 N N . GLY A 1 200 ? 18.944 17.577 -6.675 1.00 77.06 200 GLY A N 1
ATOM 1525 C CA . GLY A 1 200 ? 20.133 16.764 -6.417 1.00 77.06 200 GLY A CA 1
ATOM 1526 C C . GLY A 1 200 ? 19.873 15.557 -5.514 1.00 77.06 200 GLY A C 1
ATOM 1527 O O . GLY A 1 200 ? 20.792 14.771 -5.250 1.00 77.06 200 GLY A O 1
ATOM 1528 N N . ASP A 1 201 ? 18.634 15.381 -5.058 1.00 80.50 201 ASP A N 1
ATOM 1529 C CA . ASP A 1 201 ? 18.270 14.265 -4.203 1.00 80.50 201 ASP A CA 1
ATOM 1530 C C . ASP A 1 201 ? 18.233 12.967 -5.004 1.00 80.50 201 ASP A C 1
ATOM 1532 O O . ASP A 1 201 ? 17.981 12.931 -6.208 1.00 80.50 201 ASP A O 1
ATOM 1536 N N . ARG A 1 202 ? 18.513 11.849 -4.341 1.00 81.81 202 ARG A N 1
ATOM 1537 C CA . ARG A 1 202 ? 18.524 10.537 -4.982 1.00 81.81 202 ARG A CA 1
ATOM 1538 C C . ARG A 1 202 ? 17.392 9.682 -4.459 1.00 81.81 202 ARG A C 1
ATOM 1540 O O . ARG A 1 202 ? 17.378 9.325 -3.280 1.00 81.81 202 ARG A O 1
ATOM 1547 N N . LEU A 1 203 ? 16.513 9.271 -5.363 1.00 82.00 203 LEU A N 1
ATOM 1548 C CA . LEU A 1 203 ? 15.442 8.330 -5.078 1.00 82.00 203 LEU A CA 1
ATOM 1549 C C . LEU A 1 203 ? 15.870 6.923 -5.497 1.00 82.00 203 LEU A C 1
ATOM 1551 O O . LEU A 1 203 ? 16.278 6.683 -6.636 1.00 82.00 203 LEU A O 1
ATOM 1555 N N . ARG A 1 204 ? 15.773 5.980 -4.561 1.00 83.31 204 ARG A N 1
ATOM 1556 C CA . ARG A 1 204 ? 15.964 4.553 -4.820 1.00 83.31 204 ARG A CA 1
ATOM 1557 C C . ARG A 1 204 ? 14.751 3.764 -4.398 1.00 83.31 204 ARG A C 1
ATOM 1559 O O . ARG A 1 204 ? 14.354 3.828 -3.238 1.00 83.31 204 ARG A O 1
ATOM 1566 N N . THR A 1 205 ? 14.296 2.919 -5.301 1.00 83.50 205 THR A N 1
ATOM 1567 C CA . THR A 1 205 ? 13.168 2.026 -5.102 1.00 83.50 205 THR A CA 1
ATOM 1568 C C . THR A 1 205 ? 13.550 0.618 -5.520 1.00 83.50 205 THR A C 1
ATOM 1570 O O . THR A 1 205 ? 14.243 0.403 -6.518 1.00 83.50 205 THR A O 1
ATOM 1573 N N . HIS A 1 206 ? 13.082 -0.359 -4.753 1.00 86.69 206 HIS A N 1
ATOM 1574 C CA . HIS A 1 206 ? 13.074 -1.751 -5.177 1.00 86.69 206 HIS A CA 1
ATOM 1575 C C . HIS A 1 206 ? 11.829 -2.425 -4.626 1.00 86.69 206 HIS A C 1
ATOM 1577 O O . HIS A 1 206 ? 11.605 -2.386 -3.417 1.00 86.69 206 HIS A O 1
ATOM 1583 N N . ALA A 1 207 ? 11.051 -3.045 -5.499 1.00 87.31 207 ALA A N 1
ATOM 1584 C CA . ALA A 1 207 ? 9.946 -3.914 -5.145 1.00 87.31 207 ALA A CA 1
ATOM 1585 C C . ALA A 1 207 ? 10.130 -5.268 -5.821 1.00 87.31 207 ALA A C 1
ATOM 1587 O O . ALA A 1 207 ? 10.612 -5.330 -6.947 1.00 87.31 207 ALA A O 1
ATOM 1588 N N . ASN A 1 208 ? 9.773 -6.349 -5.142 1.00 89.94 208 ASN A N 1
ATOM 1589 C CA . ASN A 1 208 ? 9.855 -7.690 -5.692 1.00 89.94 208 ASN A CA 1
ATOM 1590 C C . ASN A 1 208 ? 8.800 -8.611 -5.077 1.00 89.94 208 ASN A C 1
ATOM 1592 O O . ASN A 1 208 ? 8.450 -8.482 -3.901 1.00 89.94 208 ASN A O 1
ATOM 1596 N N . GLY A 1 209 ? 8.327 -9.570 -5.867 1.00 91.56 209 GLY A N 1
ATOM 1597 C CA . GLY A 1 209 ? 7.284 -10.501 -5.463 1.00 91.56 209 GLY A CA 1
ATOM 1598 C C . GLY A 1 209 ? 7.449 -11.898 -6.047 1.00 91.56 209 GLY A C 1
ATOM 1599 O O . GLY A 1 209 ? 8.180 -12.120 -7.009 1.00 91.56 209 GLY A O 1
ATOM 1600 N N . THR A 1 210 ? 6.768 -12.853 -5.424 1.00 94.56 210 THR A N 1
ATOM 1601 C CA . THR A 1 210 ? 6.609 -14.231 -5.899 1.00 94.56 210 THR A CA 1
ATOM 1602 C C . THR A 1 210 ? 5.128 -14.565 -5.876 1.00 94.56 210 THR A C 1
ATOM 1604 O O . THR A 1 210 ? 4.500 -14.344 -4.840 1.00 94.56 210 THR A O 1
ATOM 1607 N N . PHE A 1 211 ? 4.605 -15.142 -6.953 1.00 95.38 211 PHE A N 1
ATOM 1608 C CA . PHE A 1 211 ? 3.183 -15.448 -7.126 1.00 95.38 211 PHE A CA 1
ATOM 1609 C C . PHE A 1 211 ? 2.994 -16.921 -7.512 1.00 95.38 211 PHE A C 1
ATOM 1611 O O . PHE A 1 211 ? 3.934 -17.585 -7.958 1.00 95.38 211 PHE A O 1
ATOM 1618 N N . GLY A 1 212 ? 1.811 -17.469 -7.239 1.00 93.75 212 GLY A N 1
ATOM 1619 C CA . GLY A 1 212 ? 1.415 -18.834 -7.602 1.00 93.75 212 GLY A CA 1
ATOM 1620 C C . GLY A 1 212 ? 2.063 -19.960 -6.781 1.00 93.75 212 GLY A C 1
ATOM 1621 O O . GLY A 1 212 ? 1.619 -21.114 -6.838 1.00 93.75 212 GLY A O 1
ATOM 1622 N N . GLU A 1 213 ? 3.091 -19.667 -5.982 1.00 93.06 213 GLU A N 1
ATOM 1623 C CA . GLU A 1 213 ? 3.743 -20.640 -5.103 1.00 93.06 213 GLU A CA 1
ATOM 1624 C C . GLU A 1 213 ? 3.014 -20.752 -3.754 1.00 93.06 213 GLU A C 1
ATOM 1626 O O . GLU A 1 213 ? 2.760 -19.733 -3.122 1.00 93.06 213 GLU A O 1
ATOM 1631 N N . PRO A 1 214 ? 2.721 -21.966 -3.241 1.00 94.12 214 PRO A N 1
ATOM 1632 C CA . PRO A 1 214 ? 2.047 -22.118 -1.954 1.00 94.12 214 PRO A CA 1
ATOM 1633 C C . PRO A 1 214 ? 2.789 -21.409 -0.819 1.00 94.12 214 PRO A C 1
ATOM 1635 O O . PRO A 1 214 ? 3.968 -21.686 -0.571 1.00 94.12 214 PRO A O 1
ATOM 1638 N N . VAL A 1 215 ? 2.072 -20.566 -0.080 1.00 96.06 215 VAL A N 1
ATOM 1639 C CA . VAL A 1 215 ? 2.607 -19.856 1.082 1.00 96.06 215 VAL A CA 1
ATOM 1640 C C . VAL A 1 215 ? 1.981 -20.369 2.378 1.00 96.06 215 VAL A C 1
ATOM 1642 O O . VAL A 1 215 ? 1.150 -21.272 2.401 1.00 96.06 215 VAL A O 1
ATOM 1645 N N . THR A 1 216 ? 2.454 -19.863 3.511 1.00 95.00 216 THR A N 1
ATOM 1646 C CA . THR A 1 216 ? 1.815 -20.112 4.804 1.00 95.00 216 THR A CA 1
ATOM 1647 C C . THR A 1 216 ? 1.783 -18.811 5.572 1.00 95.00 216 THR A C 1
ATOM 1649 O O . THR A 1 216 ? 2.828 -18.302 5.991 1.00 95.00 216 THR A O 1
ATOM 1652 N N . VAL A 1 217 ? 0.580 -18.296 5.792 1.00 95.88 217 VAL A N 1
ATOM 1653 C CA . VAL A 1 217 ? 0.365 -17.107 6.606 1.00 95.88 217 VAL A CA 1
ATOM 1654 C C . VAL A 1 217 ? 0.355 -17.532 8.069 1.00 95.88 217 VAL A C 1
ATOM 1656 O O . VAL A 1 217 ? -0.568 -18.154 8.570 1.00 95.88 217 VAL A O 1
ATOM 1659 N N . SER A 1 218 ? 1.457 -17.268 8.769 1.00 94.25 218 SER A N 1
ATOM 1660 C CA . SER A 1 218 ? 1.548 -17.589 10.197 1.00 94.25 218 SER A CA 1
ATOM 1661 C C . SER A 1 218 ? 0.991 -16.451 11.041 1.00 94.25 218 SER A C 1
ATOM 1663 O O . SER A 1 218 ? 1.447 -15.311 10.873 1.00 94.25 218 SER A O 1
ATOM 1665 N N . GLU A 1 219 ? 0.126 -16.784 12.001 1.00 95.00 219 GLU A N 1
ATOM 1666 C CA . GLU A 1 219 ? -0.334 -15.875 13.057 1.00 95.00 219 GLU A CA 1
ATOM 1667 C C . GLU A 1 219 ? 0.856 -15.113 13.671 1.00 95.00 219 GLU A C 1
ATOM 1669 O O . GLU A 1 219 ? 1.904 -15.706 13.980 1.00 95.00 219 GLU A O 1
ATOM 1674 N N . PRO A 1 220 ? 0.761 -13.781 13.812 1.00 94.81 220 PRO A N 1
ATOM 1675 C CA . PRO A 1 220 ? 1.843 -13.011 14.387 1.00 94.81 220 PRO A CA 1
ATOM 1676 C C . PRO A 1 220 ? 1.929 -13.222 15.901 1.00 94.81 220 PRO A C 1
ATOM 1678 O O . PRO A 1 220 ? 0.930 -13.325 16.599 1.00 94.81 220 PRO A O 1
ATOM 1681 N N . SER A 1 221 ? 3.148 -13.177 16.443 1.00 93.88 221 SER A N 1
ATOM 1682 C CA . SER A 1 221 ? 3.391 -13.364 17.883 1.00 93.88 221 SER A CA 1
ATOM 1683 C C . SER A 1 221 ? 2.769 -12.295 18.790 1.00 93.88 221 SER A C 1
ATOM 1685 O O . SER A 1 221 ? 2.814 -12.450 20.002 1.00 93.88 221 SER A O 1
ATOM 1687 N N . TRP A 1 222 ? 2.303 -11.185 18.217 1.00 93.19 222 TRP A N 1
ATOM 1688 C CA . TRP A 1 222 ? 1.636 -10.093 18.926 1.00 93.19 222 TRP A CA 1
ATOM 1689 C C . TRP A 1 222 ? 0.107 -10.235 18.914 1.00 93.19 222 TRP A C 1
ATOM 1691 O O . TRP A 1 222 ? -0.563 -9.422 19.534 1.00 93.19 222 TRP A O 1
ATOM 1701 N N . LEU A 1 223 ? -0.450 -11.241 18.224 1.00 94.81 223 LEU A N 1
ATOM 1702 C CA . LEU A 1 223 ? -1.899 -11.398 18.084 1.00 94.81 223 LEU A CA 1
ATOM 1703 C C . LEU A 1 223 ? -2.582 -11.592 19.440 1.00 94.81 223 LEU A C 1
ATOM 1705 O O . LEU A 1 223 ? -3.520 -10.869 19.739 1.00 94.81 223 LEU A O 1
ATOM 1709 N N . ASP A 1 224 ? -2.065 -12.495 20.278 1.00 94.12 224 ASP A N 1
ATOM 1710 C CA . ASP A 1 224 ? -2.619 -12.745 21.617 1.00 94.12 224 ASP A CA 1
ATOM 1711 C C . ASP A 1 224 ? -2.657 -11.463 22.475 1.00 94.12 224 ASP A C 1
ATOM 1713 O O . ASP A 1 224 ? -3.619 -11.213 23.197 1.00 94.12 224 ASP A O 1
ATOM 1717 N N . GLU A 1 225 ? -1.608 -10.638 22.381 1.00 93.19 225 GLU A N 1
ATOM 1718 C CA . GLU A 1 225 ? -1.504 -9.354 23.086 1.00 93.19 225 GLU A CA 1
ATOM 1719 C C . GLU A 1 225 ? -2.527 -8.343 22.555 1.00 93.19 225 GLU A C 1
ATOM 1721 O O . GLU A 1 225 ? -3.205 -7.687 23.343 1.00 93.19 225 GLU A O 1
ATOM 1726 N N . ALA A 1 226 ? -2.681 -8.265 21.231 1.00 92.12 226 ALA A N 1
ATOM 1727 C CA . ALA A 1 226 ? -3.674 -7.413 20.590 1.00 92.12 226 ALA A CA 1
ATOM 1728 C C . ALA A 1 226 ? -5.096 -7.799 21.005 1.00 92.12 226 ALA A C 1
ATOM 1730 O O . ALA A 1 226 ? -5.892 -6.937 21.362 1.00 92.12 226 ALA A O 1
ATOM 1731 N N . GLU A 1 227 ? -5.418 -9.093 21.001 1.00 90.88 227 GLU A N 1
ATOM 1732 C CA . GLU A 1 227 ? -6.745 -9.574 21.386 1.00 90.88 227 GLU A CA 1
ATOM 1733 C C . GLU A 1 227 ? -7.069 -9.279 22.853 1.00 90.88 227 GLU A C 1
ATOM 1735 O O . GLU A 1 227 ? -8.206 -8.927 23.165 1.00 90.88 227 GLU A O 1
ATOM 1740 N N . GLU A 1 228 ? -6.083 -9.379 23.749 1.00 91.19 228 GLU A N 1
ATOM 1741 C CA . GLU A 1 228 ? -6.247 -8.999 25.154 1.00 91.19 228 GLU A CA 1
ATOM 1742 C C . GLU A 1 228 ? -6.437 -7.484 25.315 1.00 91.19 228 GLU A C 1
ATOM 1744 O O . GLU A 1 228 ? -7.328 -7.063 26.056 1.00 91.19 228 GLU A O 1
ATOM 1749 N N . ALA A 1 229 ? -5.648 -6.671 24.606 1.00 87.12 229 ALA A N 1
ATOM 1750 C CA . ALA A 1 229 ? -5.752 -5.214 24.639 1.00 87.12 229 ALA A CA 1
ATOM 1751 C C . ALA A 1 229 ? -7.123 -4.734 24.138 1.00 87.12 229 ALA A C 1
ATOM 1753 O O . ALA A 1 229 ? -7.816 -4.012 24.850 1.00 87.12 229 ALA A O 1
ATOM 1754 N N . ILE A 1 230 ? -7.553 -5.220 22.974 1.00 84.31 230 ILE A N 1
ATOM 1755 C CA . ILE A 1 230 ? -8.838 -4.868 22.357 1.00 84.31 230 ILE A CA 1
ATOM 1756 C C . ILE A 1 230 ? -10.007 -5.305 23.252 1.00 84.31 230 ILE A C 1
ATOM 1758 O O . ILE A 1 230 ? -10.945 -4.545 23.478 1.00 84.31 230 ILE A O 1
ATOM 1762 N N . ALA A 1 231 ? -9.946 -6.509 23.833 1.00 84.56 231 ALA A N 1
ATOM 1763 C CA . ALA A 1 231 ? -10.983 -6.974 24.753 1.00 84.56 231 ALA A CA 1
ATOM 1764 C C . ALA A 1 231 ? -11.060 -6.135 26.041 1.00 84.56 231 ALA A C 1
ATOM 1766 O O . ALA A 1 231 ? -12.141 -5.995 26.611 1.00 84.56 231 ALA A O 1
ATOM 1767 N N . ALA A 1 232 ? -9.937 -5.585 26.514 1.00 77.12 232 ALA A N 1
ATOM 1768 C CA . ALA A 1 232 ? -9.908 -4.721 27.691 1.00 77.12 232 ALA A CA 1
ATOM 1769 C C . ALA A 1 232 ? -10.525 -3.335 27.430 1.00 77.12 232 ALA A C 1
ATOM 1771 O O . ALA A 1 232 ? -11.055 -2.735 28.366 1.00 77.12 232 ALA A O 1
ATOM 1772 N N . GLU A 1 233 ? -10.487 -2.841 26.189 1.00 67.00 233 GLU A N 1
ATOM 1773 C CA . GLU A 1 233 ? -11.167 -1.601 25.784 1.00 67.00 233 GLU A CA 1
ATOM 1774 C C . GLU A 1 233 ? -12.691 -1.773 25.679 1.00 67.00 233 GLU A C 1
ATOM 1776 O O . GLU A 1 233 ? -13.440 -0.842 25.975 1.00 67.00 233 GLU A O 1
ATOM 1781 N N . ASP A 1 234 ? -13.152 -2.980 25.335 1.00 59.22 234 ASP A N 1
ATOM 1782 C CA . ASP A 1 234 ? -14.575 -3.344 25.250 1.00 59.22 234 ASP A CA 1
ATOM 1783 C C . ASP A 1 234 ? -15.223 -3.675 26.616 1.00 59.22 234 ASP A C 1
ATOM 1785 O O . ASP A 1 234 ? -16.447 -3.832 26.712 1.00 59.22 234 ASP A O 1
ATOM 1789 N N . GLU A 1 235 ? -14.445 -3.783 27.701 1.00 47.72 235 GLU A N 1
ATOM 1790 C CA . GLU A 1 235 ? -14.980 -4.007 29.049 1.00 47.72 235 GLU A CA 1
ATOM 1791 C C . GLU A 1 235 ? -15.569 -2.696 29.615 1.00 47.72 235 GLU A C 1
ATOM 1793 O O . GLU A 1 235 ? -14.835 -1.737 29.871 1.00 47.72 235 GLU A O 1
ATOM 1798 N N . PRO A 1 236 ? -16.888 -2.616 29.890 1.00 43.25 236 PRO A N 1
ATOM 1799 C CA . PRO A 1 236 ? -17.469 -1.419 30.480 1.00 43.25 236 PRO A CA 1
ATOM 1800 C C . PRO A 1 236 ? -16.908 -1.218 31.891 1.00 43.25 236 PRO A C 1
ATOM 1802 O O . PRO A 1 236 ? -17.056 -2.094 32.753 1.00 43.25 236 PRO A O 1
ATOM 1805 N N . ASP A 1 237 ? -16.309 -0.045 32.135 1.00 42.59 237 ASP A N 1
ATOM 1806 C CA . ASP A 1 237 ? -15.845 0.380 33.458 1.00 42.59 237 ASP A CA 1
ATOM 1807 C C . ASP A 1 237 ? -16.950 0.117 34.488 1.00 42.59 237 ASP A C 1
ATOM 1809 O O . ASP A 1 237 ? -18.005 0.760 34.515 1.00 42.59 237 ASP A O 1
ATOM 1813 N N . SER A 1 238 ? -16.726 -0.882 35.340 1.00 39.38 238 SER A N 1
ATOM 1814 C CA . SER A 1 238 ? -17.621 -1.229 36.439 1.00 39.38 238 SER A CA 1
ATOM 1815 C C . SER A 1 238 ? -17.413 -0.243 37.595 1.00 39.38 238 SER A C 1
ATOM 1817 O O . SER A 1 238 ? -17.080 -0.625 38.720 1.00 39.38 238 SER A O 1
ATOM 1819 N N . GLY A 1 239 ? -17.608 1.043 37.301 1.00 36.16 239 GLY A N 1
ATOM 1820 C CA . GLY A 1 239 ? -17.581 2.175 38.215 1.00 36.16 239 GLY A CA 1
ATOM 1821 C C . GLY A 1 239 ? -18.996 2.598 38.608 1.00 36.16 239 GLY A C 1
ATOM 1822 O O . GLY A 1 239 ? -19.659 3.376 37.932 1.00 36.16 239 GLY A O 1
ATOM 1823 N N . ASP A 1 240 ? -19.467 2.072 39.734 1.00 37.06 240 ASP A N 1
ATOM 1824 C CA . ASP A 1 240 ? -20.724 2.412 40.416 1.00 37.06 240 ASP A CA 1
ATOM 1825 C C . ASP A 1 240 ? -20.862 3.942 40.647 1.00 37.06 240 ASP A C 1
ATOM 1827 O O . ASP A 1 240 ? -20.081 4.523 41.408 1.00 37.06 240 ASP A O 1
ATOM 1831 N N . GLY A 1 241 ? -21.831 4.621 39.999 1.00 29.72 241 GLY A N 1
ATOM 1832 C CA . GLY A 1 241 ? -21.905 6.088 40.109 1.00 29.72 241 GLY A CA 1
ATOM 1833 C C . GLY A 1 241 ? -23.015 6.885 39.401 1.00 29.72 241 GLY A C 1
ATOM 1834 O O . GLY A 1 241 ? -22.750 7.996 38.978 1.00 29.72 241 GLY A O 1
ATOM 1835 N N . ASN A 1 242 ? -24.253 6.389 39.321 1.00 38.59 242 ASN A N 1
ATOM 1836 C CA . ASN A 1 242 ? -25.502 7.184 39.355 1.00 38.59 242 ASN A CA 1
ATOM 1837 C C . ASN A 1 242 ? -25.580 8.539 38.577 1.00 38.59 242 ASN A C 1
ATOM 1839 O O . ASN A 1 242 ? -25.378 9.599 39.174 1.00 38.59 242 ASN A O 1
ATOM 1843 N N . GLY A 1 243 ? -26.076 8.540 37.331 1.00 30.33 243 GLY A N 1
ATOM 1844 C CA . GLY A 1 243 ? -26.556 9.753 36.640 1.00 30.33 243 GLY A CA 1
ATOM 1845 C C . GLY A 1 243 ? -27.046 9.484 35.212 1.00 30.33 243 GLY A C 1
ATOM 1846 O O . GLY A 1 243 ? -26.402 8.745 34.485 1.00 30.33 243 GLY A O 1
ATOM 1847 N N . ASP A 1 244 ? -28.208 10.029 34.848 1.00 41.31 244 ASP A N 1
ATOM 1848 C CA . ASP A 1 244 ? -28.849 9.925 33.529 1.00 41.31 244 ASP A CA 1
ATOM 1849 C C . ASP A 1 244 ? -27.918 10.274 32.342 1.00 41.31 244 ASP A C 1
ATOM 1851 O O . ASP A 1 244 ? -27.369 11.369 32.324 1.00 41.31 244 ASP A O 1
ATOM 1855 N N . GLY A 1 245 ? -27.843 9.352 31.367 1.00 43.16 245 GLY A N 1
ATOM 1856 C CA . GLY A 1 245 ? -27.525 9.504 29.931 1.00 43.16 245 GLY A CA 1
ATOM 1857 C C . GLY A 1 245 ? -26.280 10.285 29.495 1.00 43.16 245 GLY A C 1
ATOM 1858 O O . GLY A 1 245 ? -26.276 11.499 29.633 1.00 43.16 245 GLY A O 1
ATOM 1859 N N . ASP A 1 246 ? -25.322 9.627 28.824 1.00 40.31 246 ASP A N 1
ATOM 1860 C CA . ASP A 1 246 ? -24.523 10.259 27.758 1.00 40.31 246 ASP A CA 1
ATOM 1861 C C . ASP A 1 246 ? -23.778 9.236 26.875 1.00 40.31 246 ASP A C 1
ATOM 1863 O O . ASP A 1 246 ? -23.369 8.173 27.339 1.00 40.31 246 ASP A O 1
ATOM 1867 N N . ASP A 1 247 ? -23.635 9.605 25.606 1.00 46.38 247 ASP A N 1
ATOM 1868 C CA . ASP A 1 247 ? -23.126 8.885 24.438 1.00 46.38 247 ASP A CA 1
ATOM 1869 C C . ASP A 1 247 ? -21.859 9.642 23.978 1.00 46.38 247 ASP A C 1
ATOM 1871 O O . ASP A 1 247 ? -21.891 10.468 23.061 1.00 46.38 247 ASP A O 1
ATOM 1875 N N . THR A 1 248 ? -20.746 9.484 24.707 1.00 43.53 248 THR A N 1
ATOM 1876 C CA . THR A 1 248 ? -19.573 10.370 24.576 1.00 43.53 248 THR A CA 1
ATOM 1877 C C . THR A 1 248 ? -18.440 9.750 23.761 1.00 43.53 248 THR A C 1
ATOM 1879 O O . THR A 1 248 ? -17.500 9.183 24.316 1.00 43.53 248 THR A O 1
ATOM 1882 N N . ARG A 1 249 ? -18.455 9.982 22.445 1.00 51.16 249 ARG A N 1
ATOM 1883 C CA . ARG A 1 249 ? -17.228 10.467 21.784 1.00 51.16 249 ARG A CA 1
ATOM 1884 C C . ARG A 1 249 ? -17.119 11.968 22.085 1.00 51.16 249 ARG A C 1
ATOM 1886 O O . ARG A 1 249 ? -18.145 12.642 22.164 1.00 51.16 249 ARG A O 1
ATOM 1893 N N . GLU A 1 250 ? -15.924 12.495 22.339 1.00 67.12 250 GLU A N 1
ATOM 1894 C CA . GLU A 1 250 ? -15.744 13.915 22.691 1.00 67.12 250 GLU A CA 1
ATOM 1895 C C . GLU A 1 250 ? -16.133 14.812 21.496 1.00 67.12 250 GLU A C 1
ATOM 1897 O O . GLU A 1 250 ? -15.630 14.626 20.388 1.00 67.12 250 GLU A O 1
ATOM 1902 N N . HIS A 1 251 ? -17.064 15.754 21.702 1.00 78.75 251 HIS A N 1
ATOM 1903 C CA . HIS A 1 251 ? -17.515 16.708 20.678 1.00 78.75 251 HIS A CA 1
ATOM 1904 C C . HIS A 1 251 ? -16.901 18.084 20.929 1.00 78.75 251 HIS A C 1
ATOM 1906 O O . HIS A 1 251 ? -16.820 18.534 22.075 1.00 78.75 251 HIS A O 1
ATOM 1912 N N . VAL A 1 252 ? -16.587 18.809 19.856 1.00 88.62 252 VAL A N 1
ATOM 1913 C CA . VAL A 1 252 ? -16.384 20.259 19.933 1.00 88.62 252 VAL A CA 1
ATOM 1914 C C . VAL A 1 252 ? -17.759 20.933 19.982 1.00 88.62 252 VAL A C 1
ATOM 1916 O O . VAL A 1 252 ? -18.561 20.811 19.054 1.00 88.62 252 VAL A O 1
ATOM 1919 N N . ASP A 1 253 ? -18.058 21.612 21.092 1.00 91.38 253 ASP A N 1
ATOM 1920 C CA . ASP A 1 253 ? -19.325 22.326 21.288 1.00 91.38 253 ASP A CA 1
ATOM 1921 C C . ASP A 1 253 ? -19.297 23.707 20.613 1.00 91.38 253 ASP A C 1
ATOM 1923 O O . ASP A 1 253 ? -18.652 24.650 21.080 1.00 91.38 253 ASP A O 1
ATOM 1927 N N . GLU A 1 254 ? -20.037 23.819 19.513 1.00 92.38 254 GLU A N 1
ATOM 1928 C CA . GLU A 1 254 ? -20.222 25.027 18.710 1.00 92.38 254 GLU A CA 1
ATOM 1929 C C . GLU A 1 254 ? -21.686 25.513 18.757 1.00 92.38 254 GLU A C 1
ATOM 1931 O O . GLU A 1 254 ? -22.147 26.266 17.892 1.00 92.38 254 GLU A O 1
ATOM 1936 N N . THR A 1 255 ? -22.449 25.115 19.782 1.00 92.56 255 THR A N 1
ATOM 1937 C CA . THR A 1 255 ? -23.822 25.597 19.982 1.00 92.56 255 THR A CA 1
ATOM 1938 C C . THR A 1 255 ? -23.882 27.130 20.040 1.00 92.56 255 THR A C 1
ATOM 1940 O O . THR A 1 255 ? -22.997 27.820 20.554 1.00 92.56 255 THR A O 1
ATOM 1943 N N . GLY A 1 256 ? -24.928 27.703 19.438 1.00 88.19 256 GLY A N 1
ATOM 1944 C CA . GLY A 1 256 ? -25.095 29.153 19.301 1.00 88.19 256 GLY A CA 1
ATOM 1945 C C . GLY A 1 256 ? -24.187 29.831 18.261 1.00 88.19 256 GLY A C 1
ATOM 1946 O O . GLY A 1 256 ? -24.234 31.060 18.139 1.00 88.19 256 GLY A O 1
ATOM 1947 N N . ARG A 1 257 ? -23.376 29.081 17.498 1.00 81.38 257 ARG A N 1
ATOM 1948 C CA . ARG A 1 257 ? -22.527 29.609 16.415 1.00 81.38 257 ARG A CA 1
ATOM 1949 C C . ARG A 1 257 ? -23.031 29.176 15.037 1.00 81.38 257 ARG A C 1
ATOM 1951 O O . ARG A 1 257 ? -23.601 28.105 14.866 1.00 81.38 257 ARG A O 1
ATOM 1958 N N . SER A 1 258 ? -22.859 30.059 14.052 1.00 88.50 258 SER A N 1
ATOM 1959 C CA . SER A 1 258 ? -23.137 29.798 12.635 1.00 88.50 258 SER A CA 1
ATOM 1960 C C . SER A 1 258 ? -22.492 30.897 11.765 1.00 88.50 258 SER A C 1
ATOM 1962 O O . SER A 1 258 ? -22.725 32.079 12.045 1.00 88.50 258 SER A O 1
ATOM 1964 N N . PRO A 1 259 ? -21.756 30.559 10.688 1.00 88.31 259 PRO A N 1
ATOM 1965 C CA . PRO A 1 259 ? -21.410 29.197 10.280 1.00 88.31 259 PRO A CA 1
ATOM 1966 C C . PRO A 1 259 ? -20.402 28.536 11.232 1.00 88.31 259 PRO A C 1
ATOM 1968 O O . PRO A 1 259 ? -19.674 29.233 11.939 1.00 88.31 259 PRO A O 1
ATOM 1971 N N . VAL A 1 260 ? -20.387 27.204 11.243 1.00 91.00 260 VAL A N 1
ATOM 1972 C CA . VAL A 1 260 ? -19.360 26.383 11.900 1.00 91.00 260 VAL A CA 1
ATOM 1973 C C . VAL A 1 260 ? -18.495 25.755 10.816 1.00 91.00 260 VAL A C 1
ATOM 1975 O O . VAL A 1 260 ? -19.031 25.197 9.863 1.00 91.00 260 VAL A O 1
ATOM 1978 N N . GLU A 1 261 ? -17.180 25.893 10.933 1.00 93.75 261 GLU A N 1
ATOM 1979 C CA . GLU A 1 261 ? -16.224 25.432 9.924 1.00 93.75 261 GLU A CA 1
ATOM 1980 C C . GLU A 1 261 ? -15.673 24.051 10.291 1.00 93.75 261 GLU A C 1
ATOM 1982 O O . GLU A 1 261 ? -15.361 23.795 11.454 1.00 93.75 261 GLU A O 1
ATOM 1987 N N . VAL A 1 262 ? -15.559 23.182 9.288 1.00 96.88 262 VAL A N 1
ATOM 1988 C CA . VAL A 1 262 ? -14.907 21.872 9.362 1.00 96.88 262 VAL A CA 1
ATOM 1989 C C . VAL A 1 262 ? -13.913 21.783 8.210 1.00 96.88 262 VAL A C 1
ATOM 1991 O O . VAL A 1 262 ? -14.278 21.960 7.047 1.00 96.88 262 VAL A O 1
ATOM 1994 N N . LEU A 1 263 ? -12.652 21.511 8.514 1.00 96.06 263 LEU A N 1
ATOM 1995 C CA . LEU A 1 263 ? -11.620 21.285 7.512 1.00 96.06 263 LEU A CA 1
ATOM 1996 C C . LEU A 1 263 ? -11.736 19.867 6.954 1.00 96.06 263 LEU A C 1
ATOM 1998 O O . LEU A 1 263 ? -11.970 18.918 7.699 1.00 96.06 263 LEU A O 1
ATOM 2002 N N . VAL A 1 264 ? -11.564 19.738 5.642 1.00 95.50 264 VAL A N 1
ATOM 2003 C CA . VAL A 1 264 ? -11.534 18.472 4.903 1.00 95.50 264 VAL A CA 1
ATOM 2004 C C . VAL A 1 264 ? -10.171 18.362 4.240 1.00 95.50 264 VAL A C 1
ATOM 2006 O O . VAL A 1 264 ? -9.780 19.272 3.510 1.00 95.50 264 VAL A O 1
ATOM 2009 N N . GLY A 1 265 ? -9.447 17.282 4.514 1.00 87.81 265 GLY A N 1
ATOM 2010 C CA . GLY A 1 265 ? -8.024 17.216 4.190 1.00 87.81 265 GLY A CA 1
ATOM 2011 C C . GLY A 1 265 ? -7.138 17.643 5.370 1.00 87.81 265 GLY A C 1
ATOM 2012 O O . GLY A 1 265 ? -6.147 18.342 5.187 1.00 87.81 265 GLY A O 1
ATOM 2013 N N . ALA A 1 266 ? -7.562 17.367 6.605 1.00 84.81 266 ALA A N 1
ATOM 2014 C CA . ALA A 1 266 ? -6.856 17.737 7.833 1.00 84.81 266 ALA A CA 1
ATOM 2015 C C . ALA A 1 266 ? -5.971 16.587 8.350 1.00 84.81 266 ALA A C 1
ATOM 2017 O O . ALA A 1 266 ? -6.000 15.483 7.806 1.00 84.81 266 ALA A O 1
ATOM 2018 N N . GLY A 1 267 ? -5.225 16.838 9.430 1.00 78.69 267 GLY A N 1
ATOM 2019 C CA . GLY A 1 267 ? -4.239 15.898 9.972 1.00 78.69 267 GLY A CA 1
ATOM 2020 C C . GLY A 1 267 ? -2.931 15.884 9.175 1.00 78.69 267 GLY A C 1
ATOM 2021 O O . GLY A 1 267 ? -2.852 16.447 8.086 1.00 78.69 267 GLY A O 1
ATOM 2022 N N . ASP A 1 268 ? -1.902 15.239 9.725 1.00 72.44 268 ASP A N 1
ATOM 2023 C CA . ASP A 1 268 ? -0.547 15.247 9.147 1.00 72.44 268 ASP A CA 1
ATOM 2024 C C . ASP A 1 268 ? -0.472 14.562 7.767 1.00 72.44 268 ASP A C 1
ATOM 2026 O O . ASP A 1 268 ? 0.415 14.867 6.976 1.00 72.44 268 ASP A O 1
ATOM 2030 N N . ASN A 1 269 ? -1.423 13.674 7.457 1.00 76.81 269 ASN A N 1
ATOM 2031 C CA . ASN A 1 269 ? -1.536 12.970 6.175 1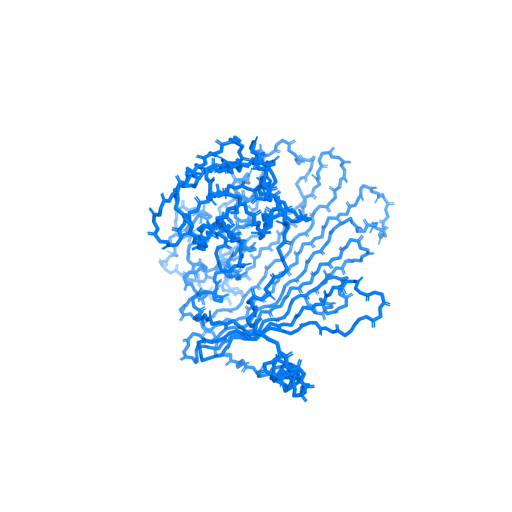.00 76.81 269 ASN A CA 1
ATOM 2032 C C . ASN A 1 269 ? -2.644 13.523 5.256 1.00 76.81 269 ASN A C 1
ATOM 2034 O O . ASN A 1 269 ? -2.855 12.994 4.167 1.00 76.81 269 ASN A O 1
ATOM 2038 N N . GLY A 1 270 ? -3.388 14.548 5.685 1.00 89.94 270 GLY A N 1
ATOM 2039 C CA . GLY A 1 270 ? -4.539 15.063 4.943 1.00 89.94 270 GLY A CA 1
ATOM 2040 C C . GLY A 1 270 ? -5.730 14.095 4.858 1.00 89.94 270 GLY A C 1
ATOM 2041 O O . GLY A 1 270 ? -6.647 14.337 4.088 1.00 89.94 270 GLY A O 1
ATOM 2042 N N . LEU A 1 271 ? -5.774 13.004 5.628 1.00 91.94 271 LEU A N 1
ATOM 2043 C CA . LEU A 1 271 ? -6.851 12.002 5.559 1.00 91.94 271 LEU A CA 1
ATOM 2044 C C . LEU A 1 271 ? -7.836 12.108 6.731 1.00 91.94 271 LEU A C 1
ATOM 2046 O O . LEU A 1 271 ? -8.403 11.118 7.185 1.00 91.94 271 LEU A O 1
ATOM 2050 N N . SER A 1 272 ? -8.037 13.314 7.264 1.00 92.12 272 SER A N 1
ATOM 2051 C CA . SER A 1 272 ? -8.955 13.569 8.379 1.00 92.12 272 SER A CA 1
ATOM 2052 C C . SER A 1 272 ? -9.887 14.754 8.130 1.00 92.12 272 SER A C 1
ATOM 2054 O O . SER A 1 272 ? -9.682 15.587 7.242 1.00 92.12 272 SER A O 1
ATOM 2056 N N . VAL A 1 273 ? -10.936 14.833 8.948 1.00 93.12 273 VAL A N 1
ATOM 2057 C CA . VAL A 1 273 ? -11.785 16.020 9.074 1.00 93.12 273 VAL A CA 1
ATOM 2058 C C . VAL A 1 273 ? -11.579 16.649 10.446 1.00 93.12 273 VAL A C 1
ATOM 2060 O O . VAL A 1 273 ? -11.544 15.944 11.453 1.00 93.12 273 VAL A O 1
ATOM 2063 N N . GLU A 1 274 ? -11.437 17.971 10.502 1.00 93.25 274 GLU A N 1
ATOM 2064 C CA . GLU A 1 274 ? -11.139 18.667 11.755 1.00 93.25 274 GLU A CA 1
ATOM 2065 C C . GLU A 1 274 ? -12.018 19.911 11.946 1.00 93.25 274 GLU A C 1
ATOM 2067 O O . GLU A 1 274 ? -11.965 20.830 11.128 1.00 93.25 274 GLU A O 1
ATOM 2072 N N . PRO A 1 275 ? -12.798 19.995 13.037 1.00 94.44 275 PRO A N 1
ATOM 2073 C CA . PRO A 1 275 ? -13.107 18.921 13.988 1.00 94.44 275 PRO A CA 1
ATOM 2074 C C . PRO A 1 275 ? -14.008 17.828 13.380 1.00 94.44 275 PRO A C 1
ATOM 2076 O O . PRO A 1 275 ? -14.937 18.126 12.635 1.00 94.44 275 PRO A O 1
ATOM 2079 N N . ALA A 1 276 ? -13.776 16.563 13.753 1.00 87.94 276 ALA A N 1
ATOM 2080 C CA . ALA A 1 276 ? -14.580 15.433 13.273 1.00 87.94 276 ALA A CA 1
ATOM 2081 C C . ALA A 1 276 ? -15.971 15.353 13.926 1.00 87.94 276 ALA A C 1
ATOM 2083 O O . ALA A 1 276 ? -16.957 15.027 13.271 1.00 87.94 276 ALA A O 1
ATOM 2084 N N . ASN A 1 277 ? -16.075 15.665 15.220 1.00 93.12 277 ASN A N 1
ATOM 2085 C CA . ASN A 1 277 ? -17.332 15.595 15.964 1.00 93.12 277 ASN A CA 1
ATOM 2086 C C . ASN A 1 277 ? -17.716 16.985 16.460 1.00 93.12 277 ASN A C 1
ATOM 2088 O O . ASN A 1 277 ? -17.004 17.581 17.272 1.00 93.12 277 ASN A O 1
ATOM 2092 N N . VAL A 1 278 ? -18.851 17.496 15.989 1.00 94.00 278 VAL A N 1
ATOM 2093 C CA . VAL A 1 278 ? -19.303 18.860 16.276 1.00 94.00 278 VAL A CA 1
ATOM 2094 C C . VAL A 1 278 ? -20.723 18.837 16.801 1.00 94.00 278 VAL A C 1
ATOM 2096 O O . VAL A 1 278 ? -21.601 18.196 16.225 1.00 94.00 278 VAL A O 1
ATOM 2099 N N . ARG A 1 279 ? -20.968 19.594 17.869 1.00 96.62 279 ARG A N 1
ATOM 2100 C CA . ARG A 1 279 ? -22.314 19.858 18.372 1.00 96.62 279 ARG A CA 1
ATOM 2101 C C . ARG A 1 279 ? -22.751 21.269 17.991 1.00 96.62 279 ARG A C 1
ATOM 2103 O O . ARG A 1 279 ? -22.056 22.234 18.290 1.00 96.62 279 ARG A O 1
ATOM 2110 N N . VAL A 1 280 ? -23.916 21.400 17.361 1.00 96.75 280 VAL A N 1
ATOM 2111 C CA . VAL A 1 280 ? -24.478 22.670 16.877 1.00 96.75 280 VAL A CA 1
ATOM 2112 C C . VAL A 1 280 ? -25.942 22.837 17.290 1.00 96.75 280 VAL A C 1
ATOM 2114 O O . VAL A 1 280 ? -26.625 21.882 17.658 1.00 96.75 280 VAL A O 1
ATOM 2117 N N . SER A 1 281 ? -26.449 24.067 17.218 1.00 96.62 281 SER A N 1
ATOM 2118 C CA . SER A 1 281 ? -27.872 24.356 17.441 1.00 96.62 281 SER A CA 1
ATOM 2119 C C . SER A 1 281 ? -28.698 24.103 16.176 1.00 96.62 281 SER A C 1
ATOM 2121 O O . SER A 1 281 ? -28.218 24.332 15.063 1.00 96.62 281 SER A O 1
ATOM 2123 N N . VAL A 1 282 ? -29.968 23.710 16.330 1.00 97.31 282 VAL A N 1
ATOM 2124 C CA . VAL A 1 282 ? -30.935 23.687 15.214 1.00 97.31 282 VAL A CA 1
ATOM 2125 C C . VAL A 1 282 ? -30.911 25.028 14.464 1.00 97.31 282 VAL A C 1
ATOM 2127 O O . VAL A 1 282 ? -31.042 26.098 15.057 1.00 97.31 282 VAL A O 1
ATOM 2130 N N . GLY A 1 283 ? -30.764 24.971 13.141 1.00 94.94 283 GLY A N 1
ATOM 2131 C CA . GLY A 1 283 ? -30.656 26.125 12.248 1.00 94.94 283 GLY A CA 1
ATOM 2132 C C . GLY A 1 283 ? -29.223 26.569 11.935 1.00 94.94 283 GLY A C 1
ATOM 2133 O O . GLY A 1 283 ? -29.052 27.471 11.112 1.00 94.94 283 GLY A O 1
ATOM 2134 N N . ALA A 1 284 ? -28.202 25.959 12.547 1.00 96.69 284 ALA A N 1
ATOM 2135 C CA . ALA A 1 284 ? -26.806 26.229 12.220 1.00 96.69 284 ALA A CA 1
ATOM 2136 C C . ALA A 1 284 ? -26.443 25.731 10.811 1.00 96.69 284 ALA A C 1
ATOM 2138 O O . ALA A 1 284 ? -26.946 24.712 10.332 1.00 96.69 284 ALA A O 1
ATOM 2139 N N . THR A 1 285 ? -25.553 26.471 10.146 1.00 97.50 285 THR A N 1
ATOM 2140 C CA . THR A 1 285 ? -24.922 26.046 8.888 1.00 97.50 285 THR A CA 1
ATOM 2141 C C . THR A 1 285 ? -23.516 25.540 9.171 1.00 97.50 285 THR A C 1
ATOM 2143 O O . THR A 1 285 ? -22.723 26.272 9.763 1.00 97.50 285 THR A O 1
ATOM 2146 N N . VAL A 1 286 ? -23.218 24.315 8.742 1.00 98.19 286 VAL A N 1
ATOM 2147 C CA . VAL A 1 286 ? -21.863 23.752 8.755 1.00 98.19 286 VAL A CA 1
ATOM 2148 C C . VAL A 1 286 ? -21.247 23.943 7.375 1.00 98.19 286 VAL A C 1
ATOM 2150 O O . VAL A 1 286 ? -21.910 23.731 6.357 1.00 98.19 286 VAL A O 1
ATOM 2153 N N . VAL A 1 287 ? -19.998 24.393 7.363 1.00 97.62 287 VAL A N 1
ATOM 2154 C CA . VAL A 1 287 ? -19.207 24.720 6.181 1.00 97.62 287 VAL A CA 1
ATOM 2155 C C . VAL A 1 287 ? -17.992 23.807 6.175 1.00 97.62 287 VAL A C 1
ATOM 2157 O O . VAL A 1 287 ? -17.104 23.951 7.011 1.00 97.62 287 VAL A O 1
ATOM 2160 N N . TRP A 1 288 ? -17.953 22.876 5.230 1.00 98.44 288 TRP A N 1
ATOM 2161 C CA . TRP A 1 288 ? -16.784 22.047 4.978 1.00 98.44 288 TRP A CA 1
ATOM 2162 C C . TRP A 1 288 ? -15.859 22.764 3.998 1.00 98.44 288 TRP A C 1
ATOM 2164 O O . TRP A 1 288 ? -16.287 23.121 2.896 1.00 98.44 288 TRP A O 1
ATOM 2174 N N . GLN A 1 289 ? -14.608 22.989 4.394 1.00 94.81 289 GLN A N 1
ATOM 2175 C CA . GLN A 1 289 ? -13.590 23.656 3.587 1.00 94.81 289 GLN A CA 1
ATOM 2176 C C . GLN A 1 289 ? -12.434 22.702 3.295 1.00 94.81 289 GLN A C 1
ATOM 2178 O O . GLN A 1 289 ? -11.805 22.177 4.208 1.00 94.81 289 GLN A O 1
ATOM 2183 N N . TRP A 1 290 ? -12.123 22.529 2.013 1.00 97.69 290 TRP A N 1
ATOM 2184 C CA . TRP A 1 290 ? -11.018 21.681 1.587 1.00 97.69 290 TRP A CA 1
ATOM 2185 C C . TRP A 1 290 ? -9.686 22.410 1.741 1.00 97.69 290 TRP A C 1
ATOM 2187 O O . TRP A 1 290 ? -9.548 23.554 1.293 1.00 97.69 290 TRP A O 1
ATOM 2197 N N . THR A 1 291 ? -8.720 21.742 2.365 1.00 92.69 291 THR A N 1
ATOM 2198 C CA . THR A 1 291 ? -7.370 22.266 2.618 1.00 92.69 291 THR A CA 1
ATOM 2199 C C . THR A 1 291 ? -6.476 22.202 1.379 1.00 92.69 291 THR A C 1
ATOM 2201 O O . THR A 1 291 ? -5.619 23.068 1.218 1.00 92.69 291 THR A O 1
ATOM 2204 N N . GLY A 1 292 ? -6.715 21.231 0.491 1.00 86.94 292 GLY A N 1
ATOM 2205 C CA . GLY A 1 292 ? -5.831 20.886 -0.627 1.00 86.94 292 GLY A CA 1
ATOM 2206 C C . GLY A 1 292 ? -4.922 19.685 -0.350 1.00 86.94 292 GLY A C 1
ATOM 2207 O O . GLY A 1 292 ? -4.340 19.155 -1.294 1.00 86.94 292 GLY A O 1
ATOM 2208 N N . GLU A 1 293 ? -4.840 19.238 0.904 1.00 83.94 293 GLU A N 1
ATOM 2209 C CA . GLU A 1 293 ? -3.994 18.125 1.350 1.00 83.94 293 GLU A CA 1
ATOM 2210 C C . GLU A 1 293 ? -4.757 16.790 1.264 1.00 83.94 293 GLU A C 1
ATOM 2212 O O . GLU A 1 293 ? -5.983 16.785 1.336 1.00 83.94 293 GLU A O 1
ATOM 2217 N N . GLY A 1 294 ? -4.049 15.662 1.125 1.00 83.88 294 GLY A N 1
ATOM 2218 C CA . GLY A 1 294 ? -4.659 14.319 1.157 1.00 83.88 294 GLY A CA 1
ATOM 2219 C C . GLY A 1 294 ? -5.431 13.899 -0.102 1.00 83.88 294 GLY A C 1
ATOM 2220 O O . GLY A 1 294 ? -6.018 12.821 -0.141 1.00 83.88 294 GLY A O 1
ATOM 2221 N N . GLY A 1 295 ? -5.414 14.718 -1.159 1.00 88.94 295 GLY A N 1
ATOM 2222 C CA . GLY A 1 295 ? -6.051 14.404 -2.438 1.00 88.94 295 GLY A CA 1
ATOM 2223 C C . GLY A 1 295 ? -7.501 14.885 -2.536 1.00 88.94 295 GLY A C 1
ATOM 2224 O O . GLY A 1 295 ? -7.832 16.011 -2.162 1.00 88.94 295 GLY A O 1
ATOM 2225 N N . SER A 1 296 ? -8.367 14.087 -3.170 1.00 94.19 296 SER A N 1
ATOM 2226 C CA . SER A 1 296 ? -9.782 14.444 -3.350 1.00 94.19 296 SER A CA 1
ATOM 2227 C C . SER A 1 296 ? -10.655 13.800 -2.281 1.00 94.19 296 SER A C 1
ATOM 2229 O O . SER A 1 296 ? -10.612 12.592 -2.077 1.00 94.19 296 SER A O 1
ATOM 2231 N N . HIS A 1 297 ? -11.530 14.600 -1.677 1.00 96.00 297 HIS A N 1
ATOM 2232 C CA . HIS A 1 297 ? -12.463 14.159 -0.643 1.00 96.00 297 HIS A CA 1
ATOM 2233 C C . HIS A 1 297 ? -13.893 14.577 -0.973 1.00 96.00 297 HIS A C 1
ATOM 2235 O O . HIS A 1 297 ? -14.130 15.544 -1.706 1.00 96.00 297 HIS A O 1
ATOM 2241 N N . ASN A 1 298 ? -14.852 13.869 -0.393 1.00 97.19 298 ASN A N 1
ATOM 2242 C CA . ASN A 1 298 ? -16.249 14.269 -0.336 1.00 97.19 298 ASN A CA 1
ATOM 2243 C C . ASN A 1 298 ? -16.780 14.140 1.096 1.00 97.19 298 ASN A C 1
ATOM 2245 O O . ASN A 1 298 ? -16.123 13.586 1.974 1.00 97.19 298 ASN A O 1
ATOM 2249 N N . VAL A 1 299 ? -17.961 14.702 1.329 1.00 97.75 299 VAL A N 1
ATOM 2250 C CA . VAL A 1 299 ? -18.672 14.629 2.602 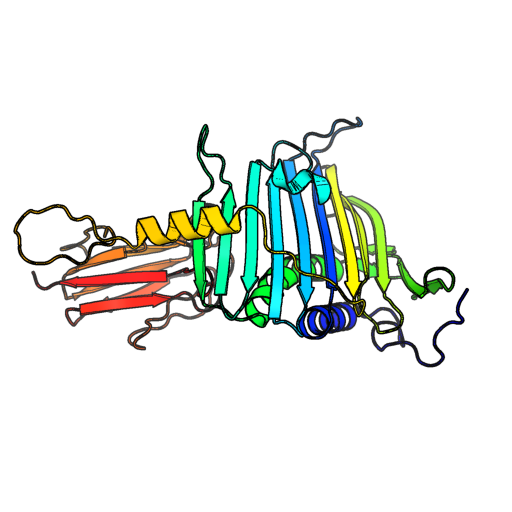1.00 97.75 299 VAL A CA 1
ATOM 2251 C C . VAL A 1 299 ? -20.079 14.131 2.301 1.00 97.75 299 VAL A C 1
ATOM 2253 O O . VAL A 1 299 ? -20.876 14.841 1.680 1.00 97.75 299 VAL A O 1
ATOM 2256 N N . VAL A 1 300 ? -20.372 12.900 2.716 1.00 97.81 300 VAL A N 1
ATOM 2257 C CA . VAL A 1 300 ? -21.630 12.208 2.415 1.00 97.81 300 VAL A CA 1
ATOM 2258 C C . VAL A 1 300 ? -22.283 11.749 3.706 1.00 97.81 300 VAL A C 1
ATOM 2260 O O . VAL A 1 300 ? -21.693 10.994 4.477 1.00 97.81 300 VAL A O 1
ATOM 2263 N N . ALA A 1 301 ? -23.507 12.206 3.957 1.00 97.56 301 ALA A N 1
ATOM 2264 C CA . ALA A 1 301 ? -24.285 11.758 5.102 1.00 97.56 301 ALA A CA 1
ATOM 2265 C C . ALA A 1 301 ? -24.725 10.303 4.906 1.00 97.56 301 ALA A C 1
ATOM 2267 O O . ALA A 1 301 ? -25.289 9.957 3.865 1.00 97.56 301 ALA A O 1
ATOM 2268 N N . ARG A 1 302 ? -24.540 9.452 5.920 1.00 90.81 302 ARG A N 1
ATOM 2269 C CA . ARG A 1 302 ? -24.912 8.025 5.839 1.00 90.81 302 ARG A CA 1
ATOM 2270 C C . ARG A 1 302 ? -26.407 7.794 5.630 1.00 90.81 302 ARG A C 1
ATOM 2272 O O . ARG A 1 302 ? -26.813 6.769 5.089 1.00 90.81 302 ARG A O 1
ATOM 2279 N N . ASP A 1 303 ? -27.231 8.739 6.063 1.00 89.62 303 ASP A N 1
ATOM 2280 C CA . ASP A 1 303 ? -28.683 8.720 5.895 1.00 89.62 303 ASP A CA 1
ATOM 2281 C C . ASP A 1 303 ? -29.154 9.333 4.558 1.00 89.62 303 ASP A C 1
ATOM 2283 O O . ASP A 1 303 ? -30.352 9.324 4.264 1.00 89.62 303 ASP A O 1
ATOM 2287 N N . GLY A 1 304 ? -28.227 9.845 3.740 1.00 94.31 304 GLY A N 1
ATOM 2288 C CA . GLY A 1 304 ? -28.506 10.502 2.465 1.00 94.31 304 GLY A CA 1
ATOM 2289 C C . GLY A 1 304 ? -29.027 11.938 2.584 1.00 94.31 304 GLY A C 1
ATOM 2290 O O . GLY A 1 304 ? -29.543 12.474 1.601 1.00 94.31 304 GLY A O 1
ATOM 2291 N N . THR A 1 305 ? -28.925 12.575 3.756 1.00 94.06 305 THR A N 1
ATOM 2292 C CA . THR A 1 305 ? -29.421 13.945 3.980 1.00 94.06 305 THR A CA 1
ATOM 2293 C C . THR A 1 305 ? -28.633 15.004 3.197 1.00 94.06 305 THR A C 1
ATOM 2295 O O . THR A 1 305 ? -29.208 16.004 2.755 1.00 94.06 305 THR A O 1
ATOM 2298 N N . PHE A 1 306 ? -27.330 14.801 2.989 1.00 97.06 306 PHE A N 1
ATOM 2299 C CA . PHE A 1 306 ? -26.478 15.693 2.202 1.00 97.06 306 PHE A CA 1
ATOM 2300 C C . PHE A 1 306 ? -25.306 14.955 1.550 1.00 97.06 306 PHE A C 1
ATOM 2302 O O . PHE A 1 306 ? -24.858 13.924 2.044 1.00 97.06 306 PHE A O 1
ATOM 2309 N N . GLU A 1 307 ? -24.810 15.517 0.447 1.00 97.88 307 GLU A N 1
ATOM 2310 C CA . GLU A 1 307 ? -23.696 14.986 -0.340 1.00 97.88 307 GLU A CA 1
ATOM 2311 C C . GLU A 1 307 ? -22.961 16.147 -1.026 1.00 97.88 307 GLU A C 1
ATOM 2313 O O . GLU A 1 307 ? -23.592 16.992 -1.675 1.00 97.88 307 GLU A O 1
ATOM 2318 N N . SER A 1 308 ? -21.636 16.200 -0.880 1.00 98.06 308 SER A N 1
ATOM 2319 C CA . SER A 1 308 ? -20.777 17.108 -1.644 1.00 98.06 308 SER A CA 1
ATOM 2320 C C . SER A 1 308 ? -20.224 16.434 -2.907 1.00 98.06 308 SER A C 1
ATOM 2322 O O . SER A 1 308 ? -20.075 15.214 -2.938 1.00 98.06 308 SER A O 1
ATOM 2324 N N . PRO A 1 309 ? -19.799 17.205 -3.927 1.00 96.94 309 PRO A N 1
ATOM 2325 C CA . PRO A 1 309 ? -18.929 16.674 -4.972 1.00 96.94 309 PRO A CA 1
ATOM 2326 C C . PRO A 1 309 ? -17.613 16.139 -4.390 1.00 96.94 309 PRO A C 1
ATOM 2328 O O . PRO A 1 309 ? -17.151 16.622 -3.352 1.00 96.94 309 PRO A O 1
ATOM 2331 N N . LEU A 1 310 ? -16.990 15.201 -5.106 1.00 97.00 310 LEU A N 1
ATOM 2332 C CA . LEU A 1 310 ? -15.596 14.811 -4.899 1.00 97.00 310 LEU A CA 1
ATOM 2333 C C . LEU A 1 310 ? -14.676 15.917 -5.437 1.00 97.00 310 LEU A C 1
ATOM 2335 O O . LEU A 1 310 ? -14.742 16.259 -6.620 1.00 97.00 310 LEU A O 1
ATOM 2339 N N . GLN A 1 311 ? -13.860 16.511 -4.567 1.00 94.69 311 GLN A N 1
ATOM 2340 C CA . GLN A 1 311 ? -12.997 17.648 -4.905 1.00 94.69 311 GLN A CA 1
ATOM 2341 C C . GLN A 1 311 ? -11.785 17.732 -3.966 1.00 94.69 311 GLN A C 1
ATOM 2343 O O . GLN A 1 311 ? -11.817 17.177 -2.876 1.00 94.69 311 GLN A O 1
ATOM 2348 N N . SER A 1 312 ? -10.726 18.438 -4.371 1.00 86.25 312 SER A N 1
ATOM 2349 C CA . SER A 1 312 ? -9.545 18.711 -3.527 1.00 86.25 312 SER A CA 1
ATOM 2350 C C . SER A 1 312 ? -9.500 20.141 -2.986 1.00 86.25 312 SER A C 1
ATOM 2352 O O . SER A 1 312 ? -8.760 20.433 -2.060 1.00 86.25 312 SER A O 1
ATOM 2354 N N . HIS A 1 313 ? -10.290 21.055 -3.556 1.00 91.19 313 HIS A N 1
ATOM 2355 C CA . HIS A 1 313 ? -10.370 22.457 -3.149 1.00 91.19 313 HIS A CA 1
ATOM 2356 C C . HIS A 1 313 ? -11.811 22.944 -3.266 1.00 91.19 313 HIS A C 1
ATOM 2358 O O . HIS A 1 313 ? -12.535 22.546 -4.180 1.00 91.19 313 HIS A O 1
ATOM 2364 N N . GLY A 1 314 ? -12.205 23.875 -2.402 1.00 89.38 314 GLY A N 1
ATOM 2365 C CA . GLY A 1 314 ? -13.530 24.484 -2.441 1.00 89.38 314 GLY A CA 1
ATOM 2366 C C . GLY A 1 314 ? -14.242 24.423 -1.101 1.00 89.38 314 GLY A C 1
ATOM 2367 O O . GLY A 1 314 ? -13.630 24.199 -0.059 1.00 89.38 314 GLY A O 1
ATOM 2368 N N . ILE A 1 315 ? -15.544 24.696 -1.149 1.00 93.12 315 ILE A N 1
ATOM 2369 C CA . ILE A 1 315 ? -16.412 24.775 0.023 1.00 93.12 315 ILE A CA 1
ATOM 2370 C C . ILE A 1 315 ? -17.728 24.056 -0.284 1.00 93.12 315 ILE A C 1
ATOM 2372 O O . ILE A 1 315 ? -18.267 24.189 -1.387 1.00 93.12 315 ILE A O 1
ATOM 2376 N N . PHE A 1 316 ? -18.253 23.339 0.705 1.00 97.25 316 PHE A N 1
ATOM 2377 C CA . PHE A 1 316 ? -19.598 22.771 0.718 1.00 97.25 316 PHE A CA 1
ATOM 2378 C C . PHE A 1 316 ? -20.321 23.195 2.001 1.00 97.25 316 PHE A C 1
ATOM 2380 O O . PHE A 1 316 ? -19.716 23.224 3.067 1.00 97.25 316 PHE A O 1
ATOM 2387 N N . GLU A 1 317 ? -21.609 23.531 1.916 1.00 96.62 317 GLU A N 1
ATOM 2388 C CA . GLU A 1 317 ? -22.380 24.038 3.057 1.00 96.62 317 GLU A CA 1
ATOM 2389 C C . GLU A 1 317 ? -23.696 23.268 3.217 1.00 96.62 317 GLU A C 1
ATOM 2391 O O . GLU A 1 317 ? -24.399 23.018 2.233 1.00 96.62 317 GLU A O 1
ATOM 2396 N N . HIS A 1 318 ? -24.072 22.956 4.460 1.00 97.81 318 HIS A N 1
ATOM 2397 C CA . HIS A 1 318 ? -25.378 22.381 4.792 1.00 97.81 318 HIS A CA 1
ATOM 2398 C C . HIS A 1 318 ? -25.983 23.045 6.035 1.00 97.81 318 HIS A C 1
ATOM 2400 O O . HIS A 1 318 ? -25.307 23.238 7.045 1.00 97.81 318 HIS A O 1
ATOM 2406 N N . THR A 1 319 ? -27.276 23.383 5.976 1.00 98.12 319 THR A N 1
ATOM 2407 C CA . THR A 1 319 ? -28.026 23.942 7.112 1.00 98.12 319 THR A CA 1
ATOM 2408 C C . THR A 1 319 ? -28.902 22.870 7.747 1.00 98.12 319 THR A C 1
ATOM 2410 O O . THR A 1 319 ? -29.834 22.374 7.115 1.00 98.12 319 THR A O 1
ATOM 2413 N N . PHE A 1 320 ? -28.667 22.582 9.025 1.00 97.19 320 PHE A N 1
ATOM 2414 C CA . PHE A 1 320 ? -29.395 21.552 9.760 1.00 97.19 320 PHE A CA 1
ATOM 2415 C C . PHE A 1 320 ? -30.673 22.110 10.381 1.00 97.19 320 PHE A C 1
ATOM 2417 O O . PHE A 1 320 ? -30.621 22.951 11.276 1.00 97.19 320 PHE A O 1
ATOM 2424 N N . SER A 1 321 ? -31.839 21.652 9.919 1.00 95.19 321 SER A N 1
ATOM 2425 C CA . SER A 1 321 ? -33.141 22.172 10.378 1.00 95.19 321 SER A CA 1
ATOM 2426 C C . SER A 1 321 ? -33.885 21.278 11.372 1.00 95.19 321 SER A C 1
ATOM 2428 O O . SER A 1 321 ? -34.880 21.715 11.950 1.00 95.19 321 SER A O 1
ATOM 2430 N N . GLU A 1 322 ? -33.400 20.057 11.591 1.00 94.31 322 GLU A N 1
ATOM 2431 C CA . GLU A 1 322 ? -34.020 19.067 12.471 1.00 94.31 322 GLU A CA 1
ATOM 2432 C C . GLU A 1 322 ? -32.997 18.588 13.515 1.00 94.31 322 GLU A C 1
ATOM 2434 O O . GLU A 1 322 ? -31.843 18.331 13.151 1.00 94.31 322 GLU A O 1
ATOM 2439 N N . PRO A 1 323 ? -33.375 18.489 14.804 1.00 95.56 323 PRO A N 1
ATOM 2440 C CA . PRO A 1 323 ? -32.490 17.952 15.828 1.00 95.56 323 PRO A CA 1
ATOM 2441 C C . PRO A 1 323 ? -32.216 16.472 15.561 1.00 95.56 323 PRO A C 1
ATOM 2443 O O . PRO A 1 323 ? -33.096 15.739 15.106 1.00 95.56 323 PRO A O 1
ATOM 2446 N N . GLY A 1 324 ? -31.004 16.027 15.866 1.00 92.31 324 GLY A N 1
ATOM 2447 C CA . GLY A 1 324 ? -30.592 14.661 15.582 1.00 92.31 324 GLY A CA 1
ATOM 2448 C C . GLY A 1 324 ? -29.089 14.501 15.458 1.00 92.31 324 GLY A C 1
ATOM 2449 O O . GLY A 1 324 ? -28.313 15.417 15.721 1.00 92.31 324 GLY A O 1
ATOM 2450 N N . VAL A 1 325 ? -28.700 13.298 15.062 1.00 94.81 325 VAL A N 1
ATOM 2451 C CA . VAL A 1 325 ? -27.313 12.901 14.858 1.00 94.81 325 VAL A CA 1
ATOM 2452 C C . VAL A 1 325 ? -27.122 12.572 13.392 1.00 94.81 325 VAL A C 1
ATOM 2454 O O . VAL A 1 325 ? -27.784 11.673 12.883 1.00 94.81 325 VAL A O 1
ATOM 2457 N N . TYR A 1 326 ? -26.212 13.292 12.745 1.00 95.38 326 TYR A N 1
ATOM 2458 C CA . TYR A 1 326 ? -25.893 13.123 11.335 1.00 95.38 326 TYR A CA 1
ATOM 2459 C C . TYR A 1 326 ? -24.451 12.641 11.216 1.00 95.38 326 TYR A C 1
ATOM 2461 O O . TYR A 1 326 ? -23.511 13.422 11.369 1.00 95.38 326 TYR A O 1
ATOM 2469 N N . GLU A 1 327 ? -24.285 11.341 10.986 1.00 95.94 327 GLU A N 1
ATOM 2470 C CA . GLU A 1 327 ? -22.988 10.749 10.659 1.00 95.94 327 GLU A CA 1
ATOM 2471 C C . GLU A 1 327 ? -22.678 10.972 9.181 1.00 95.94 327 GLU A C 1
ATOM 2473 O O . GLU A 1 327 ? -23.534 10.750 8.317 1.00 95.94 327 GLU A O 1
ATOM 2478 N N . TYR A 1 328 ? -21.448 11.374 8.884 1.00 96.56 328 TYR A N 1
ATOM 2479 C CA . TYR A 1 328 ? -20.971 11.546 7.521 1.00 96.56 328 TYR A CA 1
ATOM 2480 C C . TYR A 1 328 ? -19.613 10.882 7.319 1.00 96.56 328 TYR A C 1
ATOM 2482 O O . TYR A 1 328 ? -18.831 10.729 8.256 1.00 96.56 328 TYR A O 1
ATOM 2490 N N . ILE A 1 329 ? -19.345 10.505 6.075 1.00 96.12 329 ILE A N 1
ATOM 2491 C CA . ILE A 1 329 ? -18.118 9.837 5.646 1.00 96.12 329 ILE A CA 1
ATOM 2492 C C . ILE A 1 329 ? -17.515 10.550 4.436 1.00 96.12 329 ILE A C 1
ATOM 2494 O O . ILE A 1 329 ? -18.222 11.238 3.694 1.00 96.12 329 ILE A O 1
ATOM 2498 N N . CYS A 1 330 ? -16.218 10.350 4.231 1.00 95.31 330 CYS A N 1
ATOM 2499 C CA . CYS A 1 330 ? -15.573 10.516 2.938 1.00 95.31 330 CYS A CA 1
ATOM 2500 C C . CYS A 1 330 ? -15.566 9.155 2.237 1.00 95.31 330 CYS A C 1
ATOM 2502 O O . CYS A 1 330 ? -14.933 8.228 2.724 1.00 95.31 330 CYS A O 1
ATOM 2504 N N . GLU A 1 331 ? -16.273 9.007 1.116 1.00 94.06 331 GLU A N 1
ATOM 2505 C CA . GLU A 1 331 ? -16.447 7.705 0.452 1.00 94.06 331 GLU A CA 1
ATOM 2506 C C . GLU A 1 331 ? -15.122 7.049 0.018 1.00 94.06 331 GLU A C 1
ATOM 2508 O O . GLU A 1 331 ? -14.977 5.855 0.284 1.00 94.06 331 GLU A O 1
ATOM 2513 N N . PRO A 1 332 ? -14.139 7.773 -0.570 1.00 85.06 332 PRO A N 1
ATOM 2514 C CA . PRO A 1 332 ? -12.833 7.190 -0.898 1.00 85.06 332 PRO A CA 1
ATOM 2515 C C . PRO A 1 332 ? -12.022 6.730 0.319 1.00 85.06 332 PRO A C 1
ATOM 2517 O O . PRO A 1 332 ? -11.186 5.850 0.189 1.00 85.06 332 PRO A O 1
ATOM 2520 N N . HIS A 1 333 ? -12.269 7.310 1.497 1.00 85.19 333 HIS A N 1
ATOM 2521 C CA . HIS A 1 333 ? -11.461 7.102 2.705 1.00 85.19 333 HIS A CA 1
ATOM 2522 C C . HIS A 1 333 ? -12.297 6.538 3.864 1.00 85.19 333 HIS A C 1
ATOM 2524 O O . HIS A 1 333 ? -11.959 6.695 5.037 1.00 85.19 333 HIS A O 1
ATOM 2530 N N . GLN A 1 334 ? -13.429 5.904 3.548 1.00 85.31 334 GLN A N 1
ATOM 2531 C CA . GLN A 1 334 ? -14.338 5.366 4.558 1.00 85.31 334 GLN A CA 1
ATOM 2532 C C . GLN A 1 334 ? -13.745 4.150 5.277 1.00 85.31 334 GLN A C 1
ATOM 2534 O O . GLN A 1 334 ? -14.075 3.939 6.442 1.00 85.31 334 GLN A O 1
ATOM 2539 N N . ALA A 1 335 ? -12.878 3.396 4.588 1.00 74.00 335 ALA A N 1
ATOM 2540 C CA . ALA A 1 335 ? -12.177 2.231 5.125 1.00 74.00 335 ALA A CA 1
ATOM 2541 C C . ALA A 1 335 ? -11.287 2.627 6.312 1.00 74.00 335 ALA A C 1
ATOM 2543 O O . ALA A 1 335 ? -11.365 2.021 7.369 1.00 74.00 335 ALA A O 1
ATOM 2544 N N . ILE A 1 336 ? -10.583 3.757 6.197 1.00 76.94 336 ILE A N 1
ATOM 2545 C CA . ILE A 1 336 ? -9.732 4.317 7.260 1.00 76.94 336 ILE A CA 1
ATOM 2546 C C . ILE A 1 336 ? -10.490 5.245 8.230 1.00 76.94 336 ILE A C 1
ATOM 2548 O O . ILE A 1 336 ? -9.892 6.032 8.962 1.00 76.94 336 ILE A O 1
ATOM 2552 N N . GLY A 1 337 ? -11.826 5.220 8.207 1.00 84.31 337 GLY A N 1
ATOM 2553 C CA . GLY A 1 337 ? -12.658 5.969 9.151 1.00 84.31 337 GLY A CA 1
ATOM 2554 C C . GLY A 1 337 ? -12.710 7.486 8.938 1.00 84.31 337 GLY A C 1
ATOM 2555 O O . GLY A 1 337 ? -13.152 8.204 9.839 1.00 84.31 337 GLY A O 1
ATOM 2556 N N . MET A 1 338 ? -12.316 8.001 7.767 1.00 93.81 338 MET A N 1
ATOM 2557 C CA . MET A 1 338 ? -12.376 9.438 7.487 1.00 93.81 338 MET A CA 1
ATOM 2558 C C . MET A 1 338 ? -13.834 9.911 7.432 1.00 93.81 338 MET A C 1
ATOM 2560 O O . MET A 1 338 ? -14.574 9.682 6.470 1.00 93.81 338 MET A O 1
ATOM 2564 N N . GLY A 1 339 ? -14.257 10.604 8.480 1.00 92.56 339 GLY A N 1
ATOM 2565 C CA . GLY A 1 339 ? -15.635 11.028 8.649 1.00 92.56 339 GLY A CA 1
ATOM 2566 C C . GLY A 1 339 ? -15.868 11.646 10.014 1.00 92.56 339 GLY A C 1
ATOM 2567 O O . GLY A 1 339 ? -14.942 11.881 10.789 1.00 92.56 339 GLY A O 1
ATOM 2568 N N . GLY A 1 340 ? -17.124 11.944 10.299 1.00 94.88 340 GLY A N 1
ATOM 2569 C CA . GLY A 1 340 ? -17.476 12.664 11.505 1.00 94.88 340 GLY A CA 1
ATOM 2570 C C . GLY A 1 340 ? -18.955 12.619 11.833 1.00 94.88 340 GLY A C 1
ATOM 2571 O O . GLY A 1 340 ? -19.760 11.969 11.161 1.00 94.88 340 GLY A O 1
ATOM 2572 N N . ARG A 1 341 ? -19.315 13.342 12.889 1.00 94.81 341 ARG A N 1
ATOM 2573 C CA . ARG A 1 341 ? -20.685 13.453 13.385 1.00 94.81 341 ARG A CA 1
ATOM 2574 C C . ARG A 1 341 ? -21.044 14.910 13.619 1.00 94.81 341 ARG A C 1
ATOM 2576 O O . ARG A 1 341 ? -20.336 15.627 14.323 1.00 94.81 341 ARG A O 1
ATOM 2583 N N . ILE A 1 342 ? -22.213 15.306 13.125 1.00 97.12 342 ILE A N 1
ATOM 2584 C CA . ILE A 1 342 ? -22.882 16.539 13.538 1.00 97.12 342 ILE A CA 1
ATOM 2585 C C . ILE A 1 342 ? -24.022 16.185 14.494 1.00 97.12 342 ILE A C 1
ATOM 2587 O O . ILE A 1 342 ? -25.002 15.543 14.111 1.00 97.12 342 ILE A O 1
ATOM 2591 N N . GLU A 1 343 ? -23.899 16.594 15.753 1.00 96.81 343 GLU A N 1
ATOM 2592 C CA . GLU A 1 343 ? -24.985 16.550 16.728 1.00 96.81 343 GLU A CA 1
ATOM 2593 C C . GLU A 1 343 ? -25.750 17.875 16.709 1.00 96.81 343 GLU A C 1
ATOM 2595 O O . GLU A 1 343 ? -25.196 18.936 16.986 1.00 96.81 343 GLU A O 1
ATOM 2600 N N . VAL A 1 344 ? -27.043 17.821 16.406 1.00 96.62 344 VAL A N 1
ATOM 2601 C CA . VAL A 1 344 ? -27.914 18.992 16.328 1.00 96.62 344 VAL A CA 1
ATOM 2602 C C . VAL A 1 344 ? -28.866 18.975 17.513 1.00 96.62 344 VAL A C 1
ATOM 2604 O O . VAL A 1 344 ? -29.737 18.107 17.609 1.00 96.62 344 VAL A O 1
ATOM 2607 N N . VAL A 1 345 ? -28.722 19.954 18.404 1.00 92.31 345 VAL A N 1
ATOM 2608 C CA . VAL A 1 345 ? -29.530 20.067 19.624 1.00 92.31 345 VAL A CA 1
ATOM 2609 C C . VAL A 1 345 ? -30.498 21.244 19.561 1.00 92.31 345 VAL A C 1
ATOM 2611 O O . VAL A 1 345 ? -30.215 22.287 18.962 1.00 92.31 345 VAL A O 1
ATOM 2614 N N . GLU A 1 346 ? -31.661 21.077 20.190 1.00 90.38 346 GLU A N 1
ATOM 2615 C CA . GLU A 1 346 ? -32.535 22.208 20.514 1.00 90.38 346 GLU A CA 1
ATOM 2616 C C . GLU A 1 346 ? -31.845 23.097 21.568 1.00 90.38 346 GLU A C 1
ATOM 2618 O O . GLU A 1 346 ? -31.119 22.587 22.425 1.00 90.38 346 GLU A O 1
ATOM 2623 N N . GLU A 1 347 ? -32.042 24.419 21.486 1.00 62.50 347 GLU A N 1
ATOM 2624 C CA . GLU A 1 347 ? -31.545 25.370 22.500 1.00 62.50 347 GLU A CA 1
ATOM 2625 C C . GLU A 1 347 ? -32.298 25.289 23.836 1.00 62.50 347 GLU A C 1
ATOM 2627 O O . GLU A 1 347 ? -33.552 25.187 23.823 1.00 62.50 347 GLU A O 1
#

InterPro domains:
  IPR000923 Blue (type 1) copper domain [PF00127] (261-344)
  IPR002387 Plastocyanin [PR00157] (265-284)
  IPR002387 Plastocyanin [PR00157] (324-343)
  IPR008972 Cupredoxin [G3DSA:2.60.40.420] (258-347)
  IPR008972 Cupredoxin [SSF49503] (257-345)
  IPR028871 Blue (type 1) copper protein, binding site [PS00196] (324-338)

Sequence (347 aa):
ADPEPDDPPETVADGFDLDAALATTLDALETEP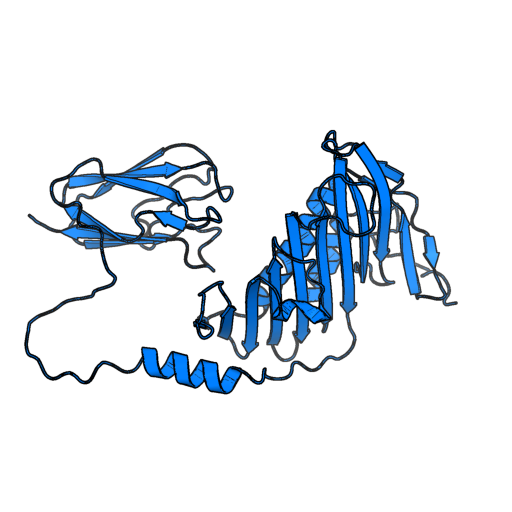FTYSGFYAAHADGDTTDLAVENSAALTAIGDPTDREGRFGFGESDEQTVRPDTRRDATYGTDVYASDGSFTVRERTPRSDGEPEYSRESGDYDEFVSEIGFPIEAYADAGETFTFDEPRWDGERGVYVVEGTDTTADEFAAFNACTIEIDADGVVVDIHVDVELDDGDRLRTHANGTFGEPVTVSEPSWLDEAEEAIAAEDEPDSGDGNGDGDDTREHVDETGRSPVEVLVGAGDNGLSVEPANVRVSVGATVVWQWTGEGGSHNVVARDGTFESPLQSHGIFEHTFSEPGVYEYICEPHQAIGMGGRIEVVEE

Organism: NCBI:txid175631

Radius of gyration: 24.11 Å; chains: 1; bounding box: 64×52×69 Å

Foldseek 3Di:
DADADPQFDPCARVFHDLVLQLVLQLVLLQPWWKKKKKKKWKFAADPDPDTQTQKMKMKIKTDDNVQQWIKIKMAMARGDHDGHVRRVVHQWMKIWITHDQKIWIWTHHPPVDDDIDIDMDGGTSSVVSVVVSVVVVVVSVVVVQWDWDRWDDDRVVQWTKIWTDDGNDPFFPDFDTWIWIAHRNSHTAKTWGWTATPSRMIMTMIMGMDTRDDDDRDDDPCVVVNVVNHVVVVDPPPDDDDDDDDDDPPEDEPEPDAAAEWEQLDDPQRLAIVPQEYEYEAFHKYKYFAPLGNAWWKKAWPVRPDIDDTGRGDMDMDTHHDADKTWIATVVRVSVPHTHIYGYDHD